Protein AF-A0A2V8IQJ4-F1 (afdb_monomer)

Secondary structure (DSSP, 8-state):
-HHHHHHHHHHHHHH-SB-TT-PBPTTTTT----EEEEESHHHHHHHHHHHTTTTB-TTS-BS-SEEEEES-TT----TTSTT--TT---BTTB-TTSS-S-S--SSS-EE-TTT--EE-SSHHHHHHT-PPEEEEEEEHHHHHHSS-GGGTB-TTSSSBPPPPTTEEEEEETT--SS---TT--TTSSSPPP----HHHHHHHHHHHHHPPP-----------

Foldseek 3Di:
DVLLVLLAVLCCLDDPQADPVRHGRPNHPVDPAAEDEDAALVVLQVLVSLQVQSLQHPVLEGRHQEYEYEAQAQWHQPPVDVPRDSPDFWFDVPDPVHRIRDPPREQDWAADPVVRDTGHSNRNCVVSVHAHAYEAEYEPRCVPTVCNVCHQAGPVNPDGDDDDPRYDYHYHYPADSAAFDQVDQPPHDHGHHRDHCVVVSVVVVVVSVPDDPDPDDDPPPDDD

Sequence (224 aa):
VGFAAVRDWNAWLRYETKDSAGTASPLAGDITRIYTECSSQPCRFLNDFRYLGFNEAENGKPVFDGILQWIGAGDGISMNYRWSDPGRTERNRQDHLYLEGRFPFANVMTKDPITGRSDSRYARCEKTHTCPYAMEIFSANEYWVKAGSLMTTDPAGEKDLPDSPFTRIYFMSSMQHGTGNPASKGNCQLFQNPLDQQGVQRALFVALGCRRPASLRSFRRERS

Solvent-accessible surface area (backbone atoms only — not comparable to full-atom values): 12606 Å² total; per-residue (Å²): 110,70,60,59,51,57,26,51,51,50,31,41,54,41,71,33,57,46,54,98,87,63,52,68,39,96,42,49,79,68,49,87,73,40,74,48,77,35,61,35,66,58,19,7,41,48,46,41,32,38,38,75,33,43,28,44,27,98,87,61,42,55,37,43,55,28,37,39,30,33,50,21,56,18,17,34,37,45,75,90,42,90,89,52,57,65,89,64,69,51,39,91,96,34,53,79,86,52,76,31,80,50,86,48,39,18,60,44,81,42,58,39,85,85,82,67,49,71,44,24,32,39,62,46,18,62,78,58,74,16,64,43,38,32,43,40,33,28,24,41,42,30,40,76,50,25,46,28,52,33,47,47,22,39,79,83,67,82,45,76,52,77,84,42,96,47,49,48,81,45,77,42,76,89,30,53,90,55,67,30,52,64,90,37,37,82,98,52,97,53,61,32,56,58,62,74,60,65,68,57,51,53,55,50,53,53,53,58,67,68,54,67,85,75,72,89,67,80,79,76,79,80,80,130

Structure (mmCIF, N/CA/C/O backbone):
data_AF-A0A2V8IQJ4-F1
#
_entry.id   AF-A0A2V8IQJ4-F1
#
loop_
_atom_site.group_PDB
_atom_site.id
_atom_site.type_symbol
_atom_site.label_atom_id
_atom_site.label_alt_id
_atom_site.label_comp_id
_atom_site.label_asym_id
_atom_site.label_entity_id
_atom_site.label_seq_id
_atom_site.pdbx_PDB_ins_code
_atom_site.Cartn_x
_atom_site.Cartn_y
_atom_site.Cartn_z
_atom_site.occupancy
_atom_site.B_iso_or_equiv
_atom_site.auth_seq_id
_atom_site.auth_comp_id
_atom_site.auth_asym_id
_atom_site.auth_atom_id
_atom_site.pdbx_PDB_model_num
ATOM 1 N N . VAL A 1 1 ? 2.330 11.765 13.156 1.00 69.1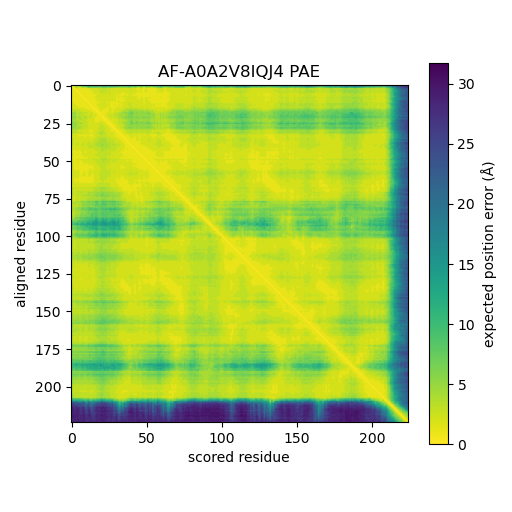9 1 VAL A N 1
ATOM 2 C CA . VAL A 1 1 ? 0.882 12.064 13.292 1.00 69.19 1 VAL A CA 1
ATOM 3 C C . VAL A 1 1 ? 0.053 11.430 12.172 1.00 69.19 1 VAL A C 1
ATOM 5 O O . VAL A 1 1 ? -0.935 10.796 12.497 1.00 69.19 1 VAL A O 1
ATOM 8 N N . GLY A 1 2 ? 0.468 11.492 10.895 1.00 89.94 2 GLY A N 1
ATOM 9 C CA . GLY A 1 2 ? -0.317 10.957 9.762 1.00 89.94 2 GLY A CA 1
ATOM 10 C C . GLY A 1 2 ? -0.781 9.492 9.879 1.00 89.94 2 GLY A C 1
ATOM 11 O O . GLY A 1 2 ? -1.979 9.239 9.835 1.00 89.94 2 GLY A O 1
ATOM 12 N N . PHE A 1 3 ? 0.132 8.529 10.073 1.00 96.06 3 PHE A N 1
ATOM 13 C CA . PHE A 1 3 ? -0.242 7.104 10.169 1.00 96.06 3 PHE A CA 1
ATOM 14 C C . PHE A 1 3 ? -1.184 6.799 11.342 1.00 96.06 3 PHE A C 1
ATOM 16 O O . PHE A 1 3 ? -2.189 6.119 11.156 1.00 96.06 3 PHE A O 1
ATOM 23 N N . ALA A 1 4 ? -0.883 7.341 12.528 1.00 96.69 4 ALA A N 1
ATOM 24 C CA . ALA A 1 4 ? -1.712 7.168 13.720 1.00 96.69 4 ALA A CA 1
ATOM 25 C C . ALA A 1 4 ? -3.122 7.732 13.508 1.00 96.69 4 ALA A C 1
ATOM 27 O O . ALA A 1 4 ? -4.092 7.043 13.782 1.00 96.69 4 ALA A O 1
ATOM 28 N N . ALA A 1 5 ? -3.246 8.923 12.911 1.00 96.25 5 ALA A N 1
ATOM 29 C CA . ALA A 1 5 ? -4.549 9.520 12.628 1.00 96.25 5 ALA A CA 1
ATOM 30 C C . ALA A 1 5 ? -5.413 8.633 11.713 1.00 96.25 5 ALA A C 1
ATOM 32 O O . ALA A 1 5 ? -6.594 8.440 11.985 1.00 96.25 5 ALA A O 1
ATOM 33 N N . VAL A 1 6 ? -4.827 8.044 10.660 1.00 97.19 6 VAL A N 1
ATOM 34 C CA . VAL A 1 6 ? -5.550 7.110 9.777 1.00 97.19 6 VAL A CA 1
ATOM 35 C C . VAL A 1 6 ? -5.941 5.830 10.519 1.00 97.19 6 VAL A C 1
ATOM 37 O O . VAL A 1 6 ? -7.072 5.372 10.362 1.00 97.19 6 VAL A O 1
ATOM 40 N N . ARG A 1 7 ? -5.046 5.267 11.342 1.00 98.12 7 ARG A N 1
ATOM 41 C CA . ARG A 1 7 ? -5.333 4.095 12.186 1.00 98.12 7 ARG A CA 1
ATOM 42 C C . ARG A 1 7 ? -6.503 4.377 13.128 1.00 98.12 7 ARG A C 1
ATOM 44 O O . ARG A 1 7 ? -7.486 3.643 13.103 1.00 98.12 7 ARG A O 1
ATOM 51 N N . ASP A 1 8 ? -6.401 5.440 13.919 1.00 97.50 8 ASP A N 1
ATOM 52 C CA . ASP A 1 8 ? -7.317 5.739 15.023 1.00 97.50 8 ASP A CA 1
ATOM 53 C C . ASP A 1 8 ? -8.699 6.130 14.514 1.00 97.50 8 ASP A C 1
ATOM 55 O O . ASP A 1 8 ? -9.700 5.673 15.053 1.00 97.50 8 ASP A O 1
ATOM 59 N N . TRP A 1 9 ? -8.767 6.891 13.419 1.00 96.25 9 TRP A N 1
ATOM 60 C CA . TRP A 1 9 ? -10.037 7.230 12.784 1.00 96.25 9 TRP A CA 1
ATOM 61 C C . TRP A 1 9 ? -10.787 5.988 12.290 1.00 96.25 9 TRP A C 1
ATOM 63 O O . TRP A 1 9 ? -11.954 5.788 12.620 1.00 96.25 9 TRP A O 1
ATOM 73 N N . ASN A 1 10 ? -10.115 5.121 11.526 1.00 97.38 10 ASN A N 1
ATOM 74 C CA . ASN A 1 10 ? -10.746 3.913 10.992 1.00 97.38 10 ASN A CA 1
ATOM 75 C C . ASN A 1 10 ? -11.085 2.909 12.106 1.00 97.38 10 ASN A C 1
ATOM 77 O O . ASN A 1 10 ? -12.129 2.260 12.053 1.00 97.38 10 ASN A O 1
ATOM 81 N N . ALA A 1 11 ? -10.237 2.803 13.133 1.00 97.00 11 ALA A N 1
ATOM 82 C CA . ALA A 1 11 ? -10.517 1.991 14.310 1.00 97.00 11 ALA A CA 1
ATOM 83 C C . ALA A 1 11 ? -11.730 2.519 15.090 1.00 97.00 11 ALA A C 1
ATOM 85 O O . ALA A 1 11 ? -12.587 1.721 15.461 1.00 97.00 11 ALA A O 1
ATOM 86 N N . TRP A 1 12 ? -11.840 3.839 15.283 1.00 96.56 12 TRP A N 1
ATOM 87 C CA . TRP A 1 12 ? -12.976 4.461 15.964 1.00 96.56 12 TRP A CA 1
ATOM 88 C C . TRP A 1 12 ? -14.287 4.169 15.236 1.00 96.56 12 TRP A C 1
ATOM 90 O O . TRP A 1 12 ? -15.218 3.648 15.844 1.00 96.56 12 TRP A O 1
ATOM 100 N N . LEU A 1 13 ? -14.323 4.398 13.916 1.00 95.81 13 LEU A N 1
ATOM 101 C CA . LEU A 1 13 ? -15.500 4.102 13.094 1.00 95.81 13 LEU A CA 1
ATOM 102 C C . LEU A 1 13 ? -15.939 2.637 13.229 1.00 95.81 13 LEU A C 1
ATOM 104 O O . LEU A 1 13 ? -17.133 2.354 13.268 1.00 95.81 13 LEU A O 1
ATOM 108 N N . ARG A 1 14 ? -14.979 1.707 13.299 1.00 96.75 14 ARG A N 1
ATOM 109 C CA . ARG A 1 14 ? -15.258 0.268 13.358 1.00 96.75 14 ARG A CA 1
ATOM 110 C C . ARG A 1 14 ? -15.659 -0.234 14.739 1.00 96.75 14 ARG A C 1
ATOM 112 O O . ARG A 1 14 ? -16.472 -1.151 14.832 1.00 96.75 14 ARG A O 1
ATOM 119 N N . TYR A 1 15 ? -15.032 0.279 15.792 1.00 96.81 15 TYR A N 1
ATOM 120 C CA . TYR A 1 15 ? -15.046 -0.370 17.103 1.00 96.81 15 TYR A CA 1
ATOM 121 C C . TYR A 1 15 ? -15.734 0.433 18.199 1.00 96.81 15 TYR A C 1
ATOM 123 O O . TYR A 1 15 ? -16.192 -0.175 19.167 1.00 96.81 15 TYR A O 1
ATOM 131 N N . GLU A 1 16 ? -15.825 1.754 18.072 1.00 96.00 16 GLU A N 1
ATOM 132 C CA . GLU A 1 16 ? -16.309 2.601 19.157 1.00 96.00 16 GLU A CA 1
ATOM 133 C C . GLU A 1 16 ? -17.812 2.848 19.058 1.00 96.00 16 GLU A C 1
ATOM 135 O O . GLU A 1 16 ? -18.373 3.114 17.993 1.00 96.00 16 GLU A O 1
ATOM 140 N N . THR A 1 17 ? -18.484 2.782 20.206 1.00 96.81 17 THR A N 1
ATOM 141 C CA . THR A 1 17 ? -19.931 3.020 20.294 1.00 96.81 17 THR A CA 1
ATOM 142 C C . THR A 1 17 ? -20.270 4.474 20.606 1.00 96.81 17 THR A C 1
ATOM 144 O O . THR A 1 17 ? -21.438 4.851 20.532 1.00 96.81 17 THR A O 1
ATOM 147 N N . LYS A 1 18 ? -19.284 5.288 21.002 1.00 96.50 18 LYS A N 1
ATOM 148 C CA . LYS A 1 18 ? -19.454 6.698 21.375 1.00 96.50 18 LYS A CA 1
ATOM 149 C C . LYS A 1 18 ? -18.159 7.500 21.229 1.00 96.50 18 LYS A C 1
ATOM 151 O O . LYS A 1 18 ? -17.070 6.929 21.237 1.00 96.50 18 LYS A O 1
ATOM 156 N N . ASP A 1 19 ? -18.281 8.818 21.105 1.00 93.62 19 ASP A N 1
ATOM 157 C CA . ASP A 1 19 ? -17.152 9.750 21.178 1.00 93.62 19 ASP A CA 1
ATOM 158 C C . ASP A 1 19 ? -16.743 10.062 22.636 1.00 93.62 19 ASP A C 1
ATOM 160 O O . ASP A 1 19 ? -17.317 9.543 23.601 1.00 93.62 19 ASP A O 1
ATOM 164 N N . SER A 1 20 ? -15.741 10.929 22.805 1.00 92.56 20 SER A N 1
ATOM 165 C CA . SER A 1 20 ? -15.244 11.355 24.120 1.00 92.56 20 SER A CA 1
ATOM 166 C C . SER A 1 20 ? -16.219 12.241 24.909 1.00 92.56 20 SER A C 1
ATOM 168 O O . SER A 1 20 ? -16.073 12.351 26.126 1.00 92.56 20 SER A O 1
ATOM 170 N N . ALA A 1 21 ? -17.217 12.843 24.254 1.00 96.44 21 ALA A N 1
ATOM 171 C CA . ALA A 1 21 ? -18.298 13.599 24.887 1.00 96.44 21 ALA A CA 1
ATOM 172 C C . ALA A 1 21 ? -19.511 12.713 25.245 1.00 96.44 21 ALA A C 1
ATOM 174 O O . ALA A 1 21 ? -20.447 13.177 25.894 1.00 96.44 21 ALA A O 1
ATOM 175 N N . GLY A 1 22 ? -19.492 11.432 24.859 1.00 95.81 22 GLY A N 1
ATOM 176 C CA . GLY A 1 22 ? -20.572 10.477 25.088 1.00 95.81 22 GLY A CA 1
ATOM 177 C C . GLY A 1 22 ? -21.632 10.440 23.984 1.00 95.81 22 GLY A C 1
ATOM 178 O O . GLY A 1 22 ? -22.619 9.719 24.138 1.00 95.81 22 GLY A O 1
ATOM 179 N N . THR A 1 23 ? -21.440 11.158 22.875 1.00 96.38 23 THR A N 1
ATOM 180 C CA . THR A 1 23 ? -22.325 11.092 21.705 1.00 96.38 23 THR A CA 1
ATOM 181 C C . THR A 1 23 ? -22.214 9.713 21.071 1.00 96.38 23 THR A C 1
ATOM 183 O O . THR A 1 23 ? -21.108 9.253 20.793 1.00 96.38 23 THR A O 1
ATOM 186 N N . ALA A 1 24 ? -23.340 9.042 20.831 1.00 96.44 24 ALA A N 1
ATOM 187 C CA . ALA A 1 24 ? -23.341 7.722 20.206 1.00 96.44 24 ALA A CA 1
ATOM 188 C C . ALA A 1 24 ? -22.737 7.764 18.790 1.00 96.44 24 ALA A C 1
ATOM 190 O O . ALA A 1 24 ? -23.015 8.679 18.013 1.00 96.44 24 ALA A O 1
ATOM 191 N N . SER A 1 25 ? -21.936 6.753 18.449 1.00 94.19 25 SER A N 1
ATOM 192 C CA . SER A 1 25 ? -21.411 6.584 17.094 1.00 94.19 25 SER A CA 1
ATOM 193 C C . SER A 1 25 ? -22.541 6.134 16.159 1.00 94.19 25 SER A C 1
ATOM 195 O O . SER A 1 25 ? -23.207 5.139 16.455 1.00 94.19 25 SER A O 1
ATOM 197 N N . PRO A 1 26 ? -22.754 6.810 15.017 1.00 92.44 26 PRO A N 1
ATOM 198 C CA . PRO A 1 26 ? -23.810 6.448 14.074 1.00 92.44 26 PRO A CA 1
ATOM 199 C C . PRO A 1 26 ? -23.547 5.128 13.336 1.00 92.44 26 PRO A C 1
ATOM 201 O O . PRO A 1 26 ? -24.433 4.657 12.637 1.00 92.44 26 PRO A O 1
ATOM 204 N N . LEU A 1 27 ? -22.342 4.557 13.457 1.00 94.69 27 LEU A N 1
ATOM 205 C CA . LEU A 1 27 ? -21.922 3.321 12.783 1.00 94.69 27 LEU A CA 1
ATOM 206 C C . LEU A 1 27 ? -21.624 2.186 13.776 1.00 94.69 27 LEU A C 1
ATOM 208 O O . LEU A 1 27 ? -21.029 1.172 13.403 1.00 94.69 27 LEU A O 1
ATOM 212 N N . ALA A 1 28 ? -21.985 2.370 15.050 1.00 94.94 28 ALA A N 1
ATOM 213 C CA . ALA A 1 28 ? -21.684 1.433 16.123 1.00 94.94 28 ALA A CA 1
ATOM 214 C C . ALA A 1 28 ? -22.228 0.028 15.809 1.00 94.94 28 ALA A C 1
ATOM 216 O O . ALA A 1 28 ? -23.430 -0.211 15.861 1.00 94.94 28 ALA A O 1
ATOM 217 N N . GLY A 1 29 ? -21.325 -0.914 15.521 1.00 93.19 29 GLY A N 1
ATOM 218 C CA . GLY A 1 29 ? -21.672 -2.303 15.201 1.00 93.19 29 GLY A CA 1
ATOM 219 C C . GLY A 1 29 ? -22.001 -2.581 13.728 1.00 93.19 29 GLY A C 1
ATOM 220 O O . GLY A 1 29 ? -22.126 -3.750 13.366 1.00 93.19 29 GLY A O 1
ATOM 221 N N . ASP A 1 30 ? -22.062 -1.558 12.870 1.00 96.12 30 ASP A N 1
ATOM 222 C CA . ASP A 1 30 ? -22.429 -1.714 11.455 1.00 96.12 30 ASP A CA 1
ATOM 223 C C . ASP A 1 30 ? -21.222 -2.016 10.552 1.00 96.12 30 ASP A C 1
ATOM 225 O O . ASP A 1 30 ? -21.337 -2.697 9.526 1.00 96.12 30 ASP A O 1
ATOM 229 N N . ILE A 1 31 ? -20.028 -1.545 10.926 1.00 96.06 31 ILE A N 1
ATOM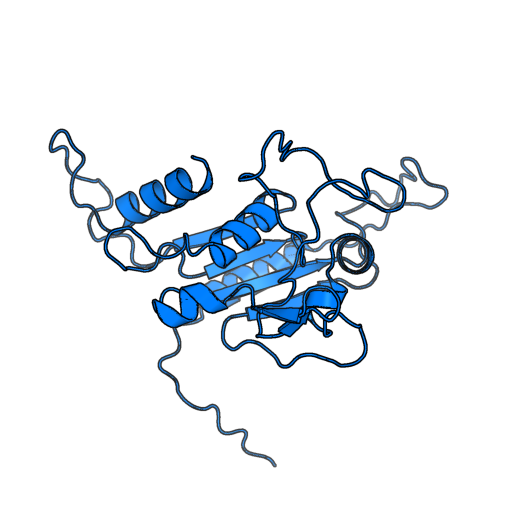 230 C CA . ILE A 1 31 ? -18.814 -1.751 10.128 1.00 96.06 31 ILE A CA 1
ATOM 231 C C . ILE A 1 31 ? -18.204 -3.118 10.440 1.00 96.06 31 ILE A C 1
ATOM 233 O O . ILE A 1 31 ? -17.488 -3.320 11.420 1.00 96.06 31 ILE A O 1
ATOM 237 N N . THR A 1 32 ? -18.422 -4.068 9.534 1.00 92.94 32 THR A N 1
ATOM 238 C CA . THR A 1 32 ? -17.823 -5.409 9.628 1.00 92.94 32 THR A CA 1
ATOM 239 C C . THR A 1 32 ? -16.490 -5.528 8.896 1.00 92.94 32 THR A C 1
ATOM 241 O O . THR A 1 32 ? -15.677 -6.381 9.265 1.00 92.94 32 THR A O 1
ATOM 244 N N . ARG A 1 33 ? -16.245 -4.685 7.881 1.00 94.38 33 ARG A N 1
ATOM 245 C CA . ARG A 1 33 ? -15.015 -4.663 7.078 1.00 94.38 33 ARG A CA 1
ATOM 246 C C . ARG A 1 33 ? -14.664 -3.254 6.613 1.00 94.38 33 ARG A C 1
ATOM 248 O O . ARG A 1 33 ? -15.560 -2.485 6.278 1.00 94.38 33 ARG A O 1
ATOM 255 N N . ILE A 1 34 ? -13.371 -2.967 6.508 1.00 97.00 34 ILE A N 1
ATOM 256 C CA . ILE A 1 34 ? -12.837 -1.743 5.908 1.00 97.00 34 ILE A CA 1
ATOM 257 C C . ILE A 1 34 ? -11.885 -2.122 4.775 1.00 97.00 34 ILE A C 1
ATOM 259 O O . ILE A 1 34 ? -10.883 -2.812 4.976 1.00 97.00 34 ILE A O 1
ATOM 263 N N . TYR A 1 35 ? -12.198 -1.631 3.581 1.00 96.69 35 TYR A N 1
ATOM 264 C CA . TYR A 1 35 ? -11.344 -1.720 2.405 1.00 96.69 35 TYR A CA 1
ATOM 265 C C . TYR A 1 35 ? -10.884 -0.324 2.014 1.00 96.69 35 TYR A C 1
ATOM 267 O O . TYR A 1 35 ? -11.647 0.632 2.134 1.00 96.69 35 TYR A O 1
ATOM 275 N N . THR A 1 36 ? -9.657 -0.217 1.521 1.00 96.44 36 THR A N 1
ATOM 276 C CA . THR A 1 36 ? -9.124 1.041 0.996 1.00 96.44 36 THR A CA 1
ATOM 277 C C . THR A 1 36 ? -8.578 0.849 -0.412 1.00 96.44 36 THR A C 1
ATOM 279 O O . THR A 1 36 ? -8.058 -0.218 -0.748 1.00 96.44 36 THR A O 1
ATOM 282 N N . GLU A 1 37 ? -8.725 1.881 -1.233 1.00 96.31 37 GLU A N 1
ATOM 283 C CA . GLU A 1 37 ? -8.098 2.009 -2.542 1.00 96.31 37 GLU A CA 1
ATOM 284 C C . GLU A 1 37 ? -7.166 3.216 -2.504 1.00 96.31 37 GLU A C 1
ATOM 286 O O . GLU A 1 37 ? -7.420 4.206 -1.814 1.00 96.31 37 GLU A O 1
ATOM 291 N N . CYS A 1 38 ? -6.037 3.098 -3.187 1.00 97.06 38 CYS A N 1
ATOM 292 C CA . CYS A 1 38 ? -5.074 4.172 -3.288 1.00 97.06 38 CYS A CA 1
ATOM 293 C C . CYS A 1 38 ? -4.464 4.205 -4.685 1.00 97.06 38 CYS A C 1
ATOM 295 O O . CYS A 1 38 ? -4.341 3.184 -5.364 1.00 97.06 38 CYS A O 1
ATOM 297 N N . SER A 1 39 ? -3.973 5.386 -5.049 1.00 96.25 39 SER A N 1
ATOM 298 C CA . SER A 1 39 ? -3.223 5.621 -6.275 1.00 96.25 39 SER A CA 1
ATOM 299 C C . SER A 1 39 ? -1.995 6.470 -5.964 1.00 96.25 39 SER A C 1
ATOM 301 O O . SER A 1 39 ? -2.121 7.528 -5.350 1.00 96.25 39 SER A O 1
ATOM 303 N N . SER A 1 40 ? -0.812 6.036 -6.402 1.00 94.56 40 SER A N 1
ATOM 304 C CA . SER A 1 40 ? 0.457 6.780 -6.307 1.00 94.56 40 SER A CA 1
ATOM 305 C C . SER A 1 40 ? 0.954 6.965 -4.859 1.00 94.56 40 SER A C 1
ATOM 307 O O . SER A 1 40 ? 1.006 5.995 -4.104 1.00 94.56 40 SER A O 1
ATOM 309 N N . GLN A 1 41 ? 1.370 8.166 -4.443 1.00 93.19 41 GLN A N 1
ATOM 310 C CA . GLN A 1 41 ? 1.914 8.442 -3.097 1.00 93.19 41 GLN A CA 1
ATOM 311 C C . GLN A 1 41 ? 1.079 7.881 -1.926 1.00 93.19 41 GLN A C 1
ATOM 313 O O . GLN A 1 41 ? 1.670 7.269 -1.033 1.00 93.19 41 GLN A O 1
ATOM 318 N N . PRO A 1 42 ? -0.262 8.005 -1.905 1.00 95.12 42 PRO A N 1
ATOM 319 C CA . PRO A 1 42 ? -1.109 7.328 -0.922 1.00 95.12 42 PRO A CA 1
ATOM 320 C C . PRO A 1 42 ? -0.866 5.815 -0.778 1.00 95.12 42 PRO A C 1
ATOM 322 O O . PRO A 1 42 ? -0.987 5.276 0.319 1.00 95.12 42 PRO A O 1
ATOM 325 N N . CYS A 1 43 ? -0.464 5.109 -1.836 1.00 96.38 43 CYS A N 1
ATOM 326 C CA . CYS A 1 43 ? -0.096 3.696 -1.718 1.00 96.38 43 CYS A CA 1
ATOM 327 C C . CYS A 1 43 ? 1.250 3.488 -1.037 1.00 96.38 43 CYS A C 1
ATOM 329 O O . CYS A 1 43 ? 1.393 2.582 -0.223 1.00 96.38 43 CYS A O 1
ATOM 331 N N . ARG A 1 44 ? 2.215 4.377 -1.279 1.00 94.69 44 ARG A N 1
ATOM 332 C CA . ARG A 1 44 ?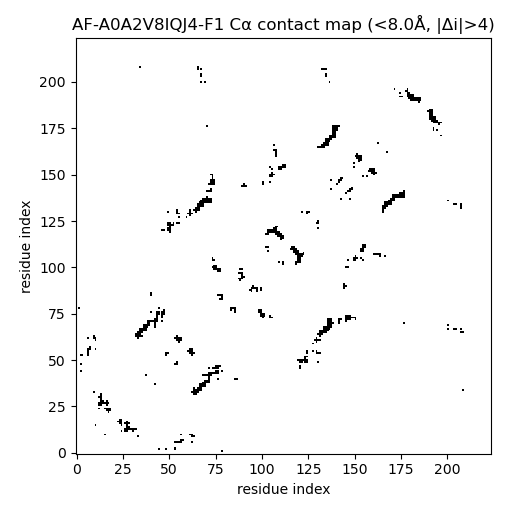 3.489 4.374 -0.548 1.00 94.69 44 ARG A CA 1
ATOM 333 C C . ARG A 1 44 ? 3.281 4.678 0.935 1.00 94.69 44 ARG A C 1
ATOM 335 O O . ARG A 1 44 ? 3.947 4.102 1.794 1.00 94.69 44 ARG A O 1
ATOM 342 N N . PHE A 1 45 ? 2.299 5.528 1.246 1.00 95.56 45 PHE A N 1
ATOM 343 C CA . PHE A 1 45 ? 1.815 5.698 2.611 1.00 95.56 45 PHE A CA 1
ATOM 344 C C . PHE A 1 45 ? 1.301 4.374 3.173 1.00 95.56 45 PHE A C 1
ATOM 346 O O . PHE A 1 45 ? 1.717 3.991 4.260 1.00 95.56 45 PHE A O 1
ATOM 353 N N . LEU A 1 46 ? 0.466 3.631 2.443 1.00 97.00 46 LEU A N 1
ATOM 354 C CA . LEU A 1 46 ? -0.036 2.339 2.920 1.00 97.00 46 LEU A CA 1
ATOM 355 C C . LEU A 1 46 ? 1.059 1.265 3.045 1.00 97.00 46 LEU A C 1
ATOM 357 O O . LEU A 1 46 ? 0.987 0.431 3.950 1.00 97.00 46 LEU A O 1
ATOM 361 N N . ASN A 1 47 ? 2.109 1.317 2.225 1.00 96.19 47 ASN A N 1
ATOM 362 C CA . ASN A 1 47 ? 3.287 0.461 2.371 1.00 96.19 47 ASN A CA 1
ATOM 363 C C . ASN A 1 47 ? 4.011 0.697 3.698 1.00 96.19 47 ASN A C 1
ATOM 365 O O . ASN A 1 47 ? 4.362 -0.264 4.390 1.00 96.19 47 ASN A O 1
ATOM 369 N N . ASP A 1 48 ? 4.227 1.959 4.071 1.00 95.94 48 ASP A N 1
ATOM 370 C CA . ASP A 1 48 ? 4.850 2.311 5.349 1.00 95.94 48 ASP A CA 1
ATOM 371 C C . ASP A 1 48 ? 3.892 2.106 6.526 1.00 95.94 48 ASP A C 1
ATOM 373 O O . ASP A 1 48 ? 4.311 1.603 7.564 1.00 95.94 48 ASP A O 1
ATOM 377 N N . PHE A 1 49 ? 2.601 2.405 6.362 1.00 97.06 49 PHE A N 1
ATOM 378 C CA . PHE A 1 49 ? 1.553 2.134 7.348 1.00 97.06 49 PHE A CA 1
ATOM 379 C C . PHE A 1 49 ? 1.549 0.651 7.739 1.00 97.06 49 PHE A C 1
ATOM 381 O O . PHE A 1 49 ? 1.627 0.316 8.923 1.00 97.06 49 PHE A O 1
ATOM 388 N N . ARG A 1 50 ? 1.536 -0.245 6.742 1.00 95.31 50 ARG A N 1
ATOM 389 C CA . ARG A 1 50 ? 1.601 -1.699 6.939 1.00 95.31 50 ARG A CA 1
ATOM 390 C C . ARG A 1 50 ? 2.938 -2.119 7.552 1.00 95.31 50 ARG A C 1
ATOM 392 O O . ARG A 1 50 ? 2.942 -2.813 8.566 1.00 95.31 50 ARG A O 1
ATOM 399 N N . TYR A 1 51 ? 4.056 -1.649 6.994 1.00 96.62 51 TYR A N 1
ATOM 400 C CA . TYR A 1 51 ? 5.400 -2.000 7.464 1.00 96.62 51 TYR A CA 1
ATOM 401 C C . TYR A 1 51 ? 5.645 -1.617 8.928 1.00 96.62 51 TYR A C 1
ATOM 403 O O . TYR A 1 51 ? 6.238 -2.378 9.69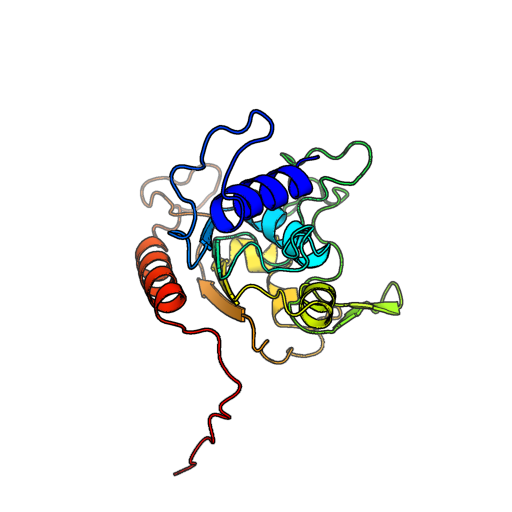3 1.00 96.62 51 TYR A O 1
ATOM 411 N N . LEU A 1 52 ? 5.183 -0.435 9.327 1.00 96.44 52 LEU A N 1
ATOM 412 C CA . LEU A 1 52 ? 5.361 0.097 10.673 1.00 96.44 52 LEU A CA 1
ATOM 413 C C . LEU A 1 52 ? 4.354 -0.478 11.680 1.00 96.44 52 LEU A C 1
ATOM 415 O O . LEU A 1 52 ? 4.501 -0.227 12.873 1.00 96.44 52 LEU A O 1
ATOM 419 N N . GLY A 1 53 ? 3.395 -1.294 11.230 1.00 97.06 53 GLY A N 1
ATOM 420 C CA . GLY A 1 53 ? 2.438 -1.987 12.093 1.00 97.06 53 GLY A CA 1
ATOM 421 C C . GLY A 1 53 ? 1.188 -1.175 12.432 1.00 97.06 53 GLY A C 1
ATOM 422 O O . GLY A 1 53 ? 0.445 -1.564 13.322 1.00 97.06 53 GLY A O 1
ATOM 423 N N . PHE A 1 54 ? 0.902 -0.085 11.715 1.00 98.00 54 PHE A N 1
ATOM 424 C CA . PHE A 1 54 ? -0.282 0.739 11.986 1.00 98.00 54 PHE A CA 1
ATOM 425 C C . PHE A 1 54 ? -1.609 0.064 11.612 1.00 98.00 54 PHE A C 1
ATOM 427 O O . PHE A 1 54 ? -2.662 0.623 11.904 1.00 98.00 54 PHE A O 1
ATOM 434 N N . ASN A 1 55 ? -1.593 -1.136 11.014 1.00 98.44 55 ASN A N 1
ATOM 435 C CA . ASN A 1 55 ? -2.825 -1.904 10.824 1.00 98.44 55 ASN A CA 1
ATOM 436 C C . ASN A 1 55 ? -3.325 -2.592 12.104 1.00 98.44 55 ASN A C 1
ATOM 438 O O . ASN A 1 55 ? -4.403 -3.175 12.076 1.00 98.44 55 ASN A O 1
ATOM 442 N N . GLU A 1 56 ? -2.581 -2.510 13.207 1.00 98.44 56 GLU A N 1
ATOM 443 C CA . GLU A 1 56 ? -3.050 -2.863 14.544 1.00 98.44 56 GLU A CA 1
ATOM 444 C C . GLU A 1 56 ? -3.552 -1.604 15.263 1.00 98.44 56 GLU A C 1
ATOM 446 O O . GLU A 1 56 ? -2.794 -0.659 15.494 1.00 98.44 56 GLU A O 1
ATOM 451 N N . ALA A 1 57 ? -4.842 -1.581 15.598 1.00 97.94 57 ALA A N 1
ATOM 452 C CA . ALA A 1 57 ? -5.447 -0.544 16.425 1.00 97.94 57 ALA A CA 1
ATOM 453 C C . ALA A 1 57 ? -4.980 -0.653 17.887 1.00 97.94 57 ALA A C 1
ATOM 455 O O . ALA A 1 57 ? -4.485 -1.689 18.318 1.00 97.94 57 ALA A O 1
ATOM 456 N N . GLU A 1 58 ? -5.196 0.389 18.694 1.00 96.88 58 GLU A N 1
ATOM 457 C CA . GLU A 1 58 ? -4.774 0.392 20.111 1.00 96.88 58 GLU A CA 1
ATOM 458 C C . GLU A 1 58 ? -5.463 -0.685 20.964 1.00 96.88 58 GLU A C 1
ATOM 460 O O . GLU A 1 58 ? -4.951 -1.084 22.005 1.00 96.88 58 GLU A O 1
ATOM 465 N N . ASN A 1 59 ? -6.595 -1.209 20.491 1.00 96.25 59 ASN A N 1
ATOM 466 C CA . ASN A 1 59 ? -7.295 -2.345 21.086 1.00 96.25 59 ASN A CA 1
ATOM 467 C C . ASN A 1 59 ? -6.810 -3.720 20.563 1.00 96.25 59 ASN A C 1
ATOM 469 O O . ASN A 1 59 ? -7.464 -4.731 20.825 1.00 96.25 59 ASN A O 1
ATOM 473 N N . GLY A 1 60 ? -5.713 -3.764 19.797 1.00 97.69 60 GLY A N 1
ATOM 474 C CA . GLY A 1 60 ? -5.103 -4.978 19.238 1.00 97.69 60 GLY A CA 1
ATOM 475 C C . GLY A 1 60 ? -5.818 -5.570 18.018 1.00 97.69 60 GLY A C 1
ATOM 476 O O . GLY A 1 60 ? -5.477 -6.664 17.575 1.00 97.69 60 GLY A O 1
ATOM 477 N N . LYS A 1 61 ? -6.842 -4.899 17.472 1.00 97.75 61 LYS A N 1
ATOM 478 C CA . LYS A 1 61 ? -7.641 -5.411 16.343 1.00 97.75 61 LYS A CA 1
ATOM 479 C C . LYS A 1 61 ? -7.175 -4.845 14.995 1.00 97.75 61 LYS A C 1
ATOM 481 O O . LYS A 1 61 ? -6.599 -3.757 14.956 1.00 97.75 61 LYS A O 1
ATOM 486 N N . PRO A 1 62 ? -7.449 -5.536 13.870 1.00 97.62 62 PRO A N 1
ATOM 487 C CA . PRO A 1 62 ? -7.108 -5.026 12.545 1.00 97.62 62 PRO A CA 1
ATOM 488 C C . PRO A 1 62 ? -7.872 -3.742 12.197 1.00 97.62 62 PRO A C 1
ATOM 490 O O . PRO A 1 62 ? -9.063 -3.618 12.488 1.00 97.62 62 PRO A O 1
ATOM 493 N N . VAL A 1 63 ? -7.205 -2.808 11.520 1.00 98.19 63 VAL A N 1
ATOM 494 C CA . VAL A 1 63 ? -7.831 -1.594 10.975 1.00 98.19 63 VAL A CA 1
ATOM 495 C C . VAL A 1 63 ? -8.446 -1.882 9.606 1.00 98.19 63 VAL A C 1
ATOM 497 O O . VAL A 1 63 ? -9.669 -1.941 9.484 1.00 98.19 63 VAL A O 1
ATOM 500 N N . PHE A 1 64 ? -7.608 -2.118 8.592 1.00 98.12 64 PHE A N 1
ATOM 501 C CA . PHE A 1 64 ? -8.031 -2.485 7.242 1.00 98.12 64 PHE A CA 1
ATOM 502 C C . PHE A 1 64 ? -8.067 -4.005 7.072 1.00 98.12 64 PHE A C 1
ATOM 504 O O . PHE A 1 64 ? -7.134 -4.707 7.469 1.00 98.12 64 PHE A O 1
ATOM 511 N N . ASP A 1 65 ? -9.115 -4.507 6.420 1.00 97.94 65 ASP A N 1
ATOM 512 C CA . ASP A 1 65 ? -9.227 -5.907 5.994 1.00 97.94 65 ASP A CA 1
ATOM 513 C C . ASP A 1 65 ? -8.595 -6.117 4.614 1.00 97.94 65 ASP A C 1
ATOM 515 O O . ASP A 1 65 ? -8.065 -7.193 4.322 1.00 97.94 65 ASP A O 1
ATOM 519 N N . GLY A 1 66 ? -8.615 -5.088 3.762 1.00 97.50 66 GLY A N 1
ATOM 520 C CA . GLY A 1 66 ? -7.986 -5.167 2.455 1.00 97.50 66 GLY A CA 1
ATOM 521 C C . GLY A 1 66 ? -7.575 -3.834 1.848 1.00 97.50 66 GLY A C 1
ATOM 522 O O . GLY A 1 66 ? -8.119 -2.779 2.169 1.00 97.50 66 GLY A O 1
ATOM 523 N N . ILE A 1 67 ? -6.591 -3.914 0.957 1.00 97.88 67 ILE A N 1
ATOM 524 C CA . ILE A 1 67 ? -5.974 -2.772 0.287 1.00 97.88 67 ILE A CA 1
ATOM 525 C C . ILE A 1 67 ? -5.915 -3.065 -1.214 1.00 97.88 67 ILE A C 1
ATOM 527 O O . ILE A 1 67 ? -5.335 -4.069 -1.624 1.00 97.88 67 ILE A O 1
ATOM 531 N N . LEU A 1 68 ? -6.470 -2.189 -2.045 1.00 98.06 68 LEU A N 1
ATOM 532 C CA . LEU A 1 68 ? -6.187 -2.169 -3.478 1.00 98.06 68 LEU A CA 1
ATOM 533 C C . LEU A 1 68 ? -5.199 -1.040 -3.760 1.00 98.06 68 LEU A C 1
ATOM 535 O O . LEU A 1 68 ? -5.519 0.128 -3.562 1.00 98.06 68 LEU A O 1
ATOM 539 N N . GLN A 1 69 ? -3.993 -1.395 -4.192 1.00 97.62 69 GLN A N 1
ATOM 540 C CA . GLN A 1 69 ? -2.958 -0.423 -4.508 1.00 97.62 69 GLN A CA 1
ATOM 541 C C . GLN A 1 69 ? -2.775 -0.290 -6.008 1.00 97.62 69 GLN A C 1
ATOM 543 O O . GLN A 1 69 ? -2.468 -1.270 -6.686 1.00 97.62 69 GLN A O 1
ATOM 548 N N . TRP A 1 70 ? -2.874 0.937 -6.503 1.00 97.75 70 TRP A N 1
ATOM 549 C CA . TRP A 1 70 ? -2.419 1.308 -7.829 1.00 97.75 70 TRP A CA 1
ATOM 550 C C . TRP A 1 70 ? -1.126 2.121 -7.727 1.00 97.75 70 TRP A C 1
ATOM 552 O O . TRP A 1 70 ? -1.060 3.135 -7.033 1.00 97.75 70 TRP A O 1
ATOM 562 N N . ILE A 1 71 ? -0.086 1.685 -8.440 1.00 96.44 71 ILE A N 1
ATOM 563 C CA . ILE A 1 71 ? 1.176 2.414 -8.680 1.00 96.44 71 ILE A CA 1
ATOM 564 C C . ILE A 1 71 ? 1.942 2.895 -7.429 1.00 96.44 71 ILE A C 1
ATOM 566 O O . ILE A 1 71 ? 2.696 3.867 -7.492 1.00 96.44 71 ILE A O 1
ATOM 570 N N . GLY A 1 72 ? 1.788 2.200 -6.297 1.00 94.38 72 GLY A N 1
ATOM 571 C CA . GLY A 1 72 ? 2.644 2.364 -5.111 1.00 94.38 72 GLY A CA 1
ATOM 572 C C . GLY A 1 72 ? 3.959 1.584 -5.186 1.00 94.38 72 GLY A C 1
ATOM 573 O O . GLY A 1 72 ? 4.994 2.093 -4.763 1.00 94.38 72 GLY A O 1
ATOM 574 N N . ALA A 1 73 ? 3.901 0.377 -5.763 1.00 95.94 73 ALA A N 1
ATOM 575 C CA . ALA A 1 73 ? 5.002 -0.586 -5.879 1.00 95.94 73 ALA A CA 1
ATOM 576 C C . ALA A 1 73 ? 5.791 -0.785 -4.565 1.00 95.94 73 ALA A C 1
ATOM 578 O O . ALA A 1 73 ? 5.170 -0.835 -3.505 1.00 95.94 73 ALA A O 1
ATOM 579 N N . GLY A 1 74 ? 7.114 -0.981 -4.608 1.00 94.75 74 GLY A N 1
ATOM 580 C CA . GLY A 1 74 ? 7.920 -1.357 -3.433 1.00 94.75 74 GLY A CA 1
ATOM 581 C C . GLY A 1 74 ? 8.285 -0.185 -2.513 1.00 94.75 74 GLY A C 1
ATOM 582 O O . GLY A 1 74 ? 8.803 -0.384 -1.406 1.00 94.75 74 GLY A O 1
ATOM 583 N N . ASP A 1 75 ? 8.008 1.035 -2.963 1.00 94.31 75 ASP A N 1
ATOM 584 C CA . ASP A 1 75 ? 8.477 2.270 -2.351 1.00 94.31 75 ASP A CA 1
ATOM 585 C C . ASP A 1 75 ? 7.635 2.706 -1.140 1.00 94.31 75 ASP A C 1
ATOM 587 O O . ASP A 1 75 ? 6.434 2.434 -1.029 1.00 94.31 75 ASP A O 1
ATOM 591 N N . GLY A 1 76 ? 8.299 3.375 -0.194 1.00 93.81 76 GLY A N 1
ATOM 592 C CA . GLY A 1 76 ? 7.686 4.004 0.977 1.00 93.81 76 GLY A CA 1
ATOM 593 C C . GLY A 1 76 ? 7.451 5.503 0.778 1.00 93.81 76 GLY A C 1
ATOM 594 O O . GLY A 1 76 ? 7.831 6.087 -0.234 1.00 93.81 76 GLY A O 1
ATOM 595 N N . ILE A 1 77 ? 6.802 6.138 1.752 1.00 92.75 77 ILE A N 1
ATOM 596 C CA . ILE A 1 77 ? 6.541 7.587 1.757 1.00 92.75 77 ILE A CA 1
ATOM 597 C C . ILE A 1 77 ? 7.525 8.341 2.667 1.00 92.75 77 ILE A C 1
ATOM 599 O O . ILE A 1 77 ? 7.667 9.557 2.570 1.00 92.75 77 ILE A O 1
ATOM 603 N N . SER A 1 78 ? 8.198 7.633 3.586 1.00 87.31 78 SER A N 1
ATOM 604 C CA . SER A 1 78 ? 9.198 8.176 4.518 1.00 87.31 78 SER A CA 1
ATOM 605 C C . SER A 1 78 ? 8.726 9.376 5.345 1.00 87.31 78 SER A C 1
ATOM 607 O O . SER A 1 78 ? 9.520 10.238 5.719 1.00 87.31 78 SER A O 1
ATOM 609 N N . MET A 1 79 ? 7.447 9.414 5.722 1.00 88.94 79 MET A N 1
ATOM 610 C CA . MET A 1 79 ? 6.862 10.506 6.518 1.00 88.94 79 MET A CA 1
ATOM 611 C C . MET A 1 79 ? 7.461 10.666 7.925 1.00 88.94 79 MET A C 1
ATOM 613 O O . MET A 1 79 ? 7.332 11.725 8.529 1.00 88.94 79 MET A O 1
ATOM 617 N N . ASN A 1 80 ? 8.111 9.631 8.463 1.00 87.81 80 ASN A N 1
ATOM 618 C CA . ASN A 1 80 ? 8.678 9.647 9.818 1.00 87.81 80 ASN A CA 1
ATOM 619 C C . ASN A 1 80 ? 10.149 10.099 9.867 1.00 87.81 80 ASN A C 1
ATOM 621 O O . ASN A 1 80 ? 10.815 9.914 10.885 1.00 87.81 80 ASN A O 1
ATOM 625 N N . TYR A 1 81 ? 10.676 10.666 8.779 1.00 87.38 81 TYR A N 1
ATOM 626 C CA . TYR A 1 81 ? 12.065 11.114 8.698 1.00 87.38 81 TYR A CA 1
ATOM 627 C C . TYR A 1 81 ? 12.164 12.626 8.856 1.00 87.38 81 TYR A C 1
ATOM 629 O O . TYR A 1 81 ? 11.300 13.382 8.411 1.00 87.38 81 TYR A O 1
ATOM 637 N N . ARG A 1 82 ? 13.235 13.076 9.516 1.00 88.31 82 ARG A N 1
ATOM 638 C CA . ARG A 1 82 ? 13.492 14.504 9.698 1.00 88.31 82 ARG A CA 1
ATOM 639 C C . ARG A 1 82 ? 13.654 15.164 8.325 1.00 88.31 82 ARG A C 1
ATOM 641 O O . ARG A 1 82 ? 14.397 14.647 7.497 1.00 88.31 82 ARG A O 1
ATOM 648 N N . TRP A 1 83 ? 12.961 16.286 8.119 1.00 86.94 83 TRP A N 1
ATOM 649 C CA . TRP A 1 83 ? 12.903 17.015 6.842 1.00 86.94 83 TRP A CA 1
ATOM 650 C C . TRP A 1 83 ? 12.323 16.210 5.670 1.00 86.94 83 TRP A C 1
ATOM 652 O O . TRP A 1 83 ? 12.618 16.505 4.515 1.00 86.94 83 TRP A O 1
ATOM 662 N N . SER A 1 84 ? 11.507 15.192 5.964 1.00 88.50 84 SER A N 1
ATOM 663 C CA . SER A 1 84 ? 10.725 14.503 4.941 1.00 88.50 84 SER A CA 1
ATOM 664 C C . SER A 1 84 ? 9.830 15.492 4.193 1.00 88.50 84 SER A C 1
ATOM 666 O O . SER A 1 84 ? 9.201 16.355 4.809 1.00 88.50 84 SER A O 1
ATOM 668 N N . ASP A 1 85 ? 9.769 15.330 2.875 1.00 89.06 85 ASP A N 1
ATOM 669 C CA . ASP A 1 85 ? 8.840 16.011 1.982 1.00 89.06 85 ASP A CA 1
ATOM 670 C C . ASP A 1 85 ? 8.034 14.933 1.247 1.00 89.06 85 ASP A C 1
ATOM 672 O O . ASP A 1 85 ? 8.429 14.485 0.168 1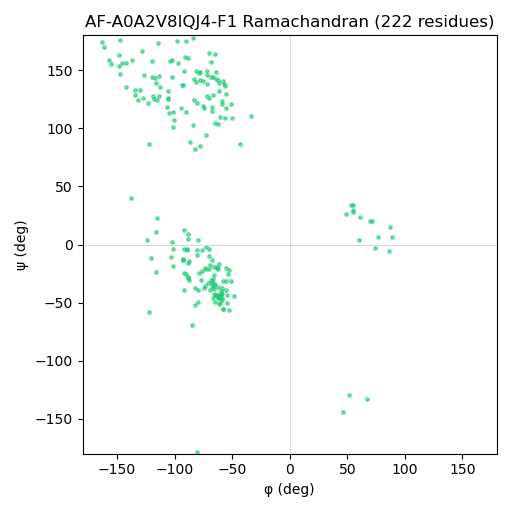.00 89.06 85 ASP A O 1
ATOM 676 N N . PRO A 1 86 ? 6.926 14.450 1.835 1.00 86.50 86 PRO A N 1
ATOM 677 C CA . PRO A 1 86 ? 6.143 13.353 1.271 1.00 86.50 86 PRO A CA 1
ATOM 678 C C . PRO A 1 86 ? 5.674 13.600 -0.170 1.00 86.50 86 PRO A C 1
ATOM 680 O O . PRO A 1 86 ? 5.385 12.635 -0.868 1.00 86.50 86 PRO A O 1
ATOM 683 N N . GLY A 1 87 ? 5.636 14.865 -0.617 1.00 85.81 87 GLY A N 1
ATOM 684 C CA . GLY A 1 87 ? 5.312 15.254 -1.987 1.00 85.81 87 GLY A CA 1
ATOM 685 C C . GLY A 1 87 ? 6.425 14.970 -3.003 1.00 85.81 87 GLY A C 1
ATOM 686 O O . GLY A 1 87 ? 6.142 14.867 -4.200 1.00 85.81 87 GLY A O 1
ATOM 687 N N . ARG A 1 88 ? 7.672 14.808 -2.551 1.00 88.31 88 ARG A N 1
ATOM 688 C CA . ARG A 1 88 ? 8.836 14.512 -3.390 1.00 88.31 88 ARG A CA 1
ATOM 689 C C . ARG A 1 88 ? 8.888 13.038 -3.777 1.00 88.31 88 ARG A C 1
ATOM 691 O O . ARG A 1 88 ? 8.488 12.155 -3.022 1.00 88.31 88 ARG A O 1
ATOM 698 N N . THR A 1 89 ? 9.405 12.762 -4.971 1.00 87.94 89 THR A N 1
ATOM 699 C CA . THR A 1 89 ? 9.592 11.394 -5.452 1.00 87.94 89 THR A CA 1
ATOM 700 C C . THR A 1 89 ? 10.885 11.272 -6.238 1.00 87.94 89 THR A C 1
ATOM 702 O O . THR A 1 89 ? 11.193 12.118 -7.075 1.00 87.94 89 THR A O 1
ATOM 705 N N . GLU A 1 90 ? 11.624 10.203 -5.971 1.00 86.44 90 GLU A N 1
ATOM 706 C CA . GLU A 1 90 ? 12.726 9.763 -6.814 1.00 86.44 90 GLU A CA 1
ATOM 707 C C . GLU A 1 90 ? 12.165 9.304 -8.167 1.00 86.44 90 GLU A C 1
ATOM 709 O O . GLU A 1 90 ? 11.058 8.766 -8.249 1.00 86.44 90 GLU A O 1
ATOM 714 N N . ARG A 1 91 ? 12.899 9.555 -9.250 1.00 83.69 91 ARG A N 1
ATOM 715 C CA . ARG A 1 91 ? 12.660 8.944 -10.563 1.00 83.69 91 ARG A CA 1
ATOM 716 C C . ARG A 1 91 ? 13.995 8.774 -11.279 1.00 83.69 91 ARG A C 1
ATOM 718 O O . ARG A 1 91 ? 15.026 9.309 -10.876 1.00 83.69 91 ARG A O 1
ATOM 725 N N . ASN A 1 92 ? 13.952 8.155 -12.459 1.00 80.44 92 ASN A N 1
ATOM 726 C CA . ASN A 1 92 ? 15.085 8.134 -13.379 1.00 80.44 92 ASN A CA 1
ATOM 727 C C . ASN A 1 92 ? 15.644 9.559 -13.609 1.00 80.44 92 ASN A C 1
ATOM 729 O O . ASN A 1 92 ? 15.017 10.386 -14.267 1.00 80.44 92 ASN A O 1
ATOM 733 N N . ARG A 1 93 ? 16.839 9.809 -13.053 1.00 82.19 93 ARG A N 1
ATOM 734 C CA . ARG A 1 93 ? 17.595 11.087 -13.055 1.00 82.19 93 ARG A CA 1
ATOM 735 C C . ARG A 1 93 ? 17.002 12.229 -12.217 1.00 82.19 93 ARG A C 1
ATOM 737 O O . ARG A 1 93 ? 17.386 13.378 -12.413 1.00 82.19 93 ARG A O 1
ATOM 744 N N . GLN A 1 94 ? 16.143 11.931 -11.252 1.00 86.81 94 GLN A N 1
ATOM 745 C CA . GLN A 1 94 ? 15.566 12.919 -10.347 1.00 86.81 94 GLN A CA 1
ATOM 746 C C . GLN A 1 94 ? 15.615 12.400 -8.910 1.00 86.81 94 GLN A C 1
ATOM 748 O O . GLN A 1 94 ? 15.204 11.280 -8.644 1.00 86.81 94 GLN A O 1
ATOM 753 N N . ASP A 1 95 ? 16.065 13.242 -7.977 1.00 85.12 95 ASP A N 1
ATOM 754 C CA . ASP A 1 95 ? 15.872 13.035 -6.536 1.00 85.12 95 ASP A CA 1
ATOM 755 C C . ASP A 1 95 ? 16.361 11.679 -5.979 1.00 85.12 95 ASP A C 1
ATOM 757 O O . ASP A 1 95 ? 15.854 11.220 -4.966 1.00 85.12 95 ASP A O 1
ATOM 761 N N . HIS A 1 96 ? 17.395 11.071 -6.579 1.00 82.75 96 HIS A N 1
ATOM 762 C CA . HIS A 1 96 ? 17.963 9.758 -6.194 1.00 82.75 96 HIS A CA 1
ATOM 763 C C . HIS A 1 96 ? 18.372 9.613 -4.726 1.00 82.75 96 HIS A C 1
ATOM 765 O O . HIS A 1 96 ? 18.448 8.507 -4.202 1.00 82.75 96 HIS A O 1
ATOM 771 N N . LEU A 1 97 ? 18.678 10.727 -4.061 1.00 85.00 97 LEU A N 1
ATOM 772 C CA . LEU A 1 97 ? 19.051 10.742 -2.644 1.00 85.00 97 LEU A CA 1
ATOM 773 C C . LEU A 1 97 ? 17.840 10.883 -1.715 1.00 85.00 97 LEU A C 1
ATOM 775 O O . LEU A 1 97 ? 17.994 10.881 -0.493 1.00 85.00 97 LEU A O 1
ATOM 779 N N . TYR A 1 98 ? 16.642 11.051 -2.276 1.00 87.81 98 TYR A N 1
ATOM 780 C CA . TYR A 1 98 ? 15.424 11.119 -1.499 1.00 87.81 98 TYR A CA 1
ATOM 781 C C . TYR A 1 98 ? 15.073 9.740 -0.940 1.00 87.81 98 TYR A C 1
ATOM 783 O O . TYR A 1 98 ? 15.195 8.711 -1.601 1.00 87.81 98 TYR A O 1
ATOM 791 N N . LEU A 1 99 ? 14.651 9.721 0.321 1.00 85.88 99 LEU A N 1
ATOM 792 C CA . LEU A 1 99 ? 14.389 8.488 1.049 1.00 85.88 99 LEU A CA 1
ATOM 793 C C . LEU A 1 99 ? 13.033 7.922 0.616 1.00 85.88 99 LEU A C 1
ATOM 795 O O . LEU A 1 99 ? 12.033 8.170 1.273 1.00 85.88 99 LEU A O 1
ATOM 799 N N . GLU A 1 100 ? 12.986 7.156 -0.467 1.00 87.69 100 GLU A N 1
ATOM 800 C CA . GLU A 1 100 ? 11.743 6.548 -0.970 1.00 87.69 100 GLU A CA 1
ATOM 801 C C . GLU A 1 100 ? 11.853 5.016 -1.047 1.00 87.69 100 GLU A C 1
ATOM 803 O O . GLU A 1 100 ? 11.118 4.297 -0.361 1.00 87.69 100 GLU A O 1
ATOM 808 N N . GLY A 1 101 ? 12.839 4.517 -1.798 1.00 88.06 101 GLY A N 1
ATOM 809 C CA . GLY A 1 101 ? 13.121 3.092 -1.959 1.00 88.06 101 GLY A CA 1
ATOM 810 C C . GLY A 1 101 ? 13.947 2.533 -0.809 1.00 88.06 101 GLY A C 1
ATOM 811 O O . GLY A 1 101 ? 15.166 2.392 -0.910 1.00 88.06 101 GLY A O 1
ATOM 812 N N . ARG A 1 102 ? 13.291 2.194 0.305 1.00 89.50 102 ARG A N 1
ATOM 813 C CA . ARG A 1 102 ? 13.955 1.569 1.453 1.00 89.50 102 ARG A CA 1
ATOM 814 C C . ARG A 1 102 ? 13.463 0.171 1.753 1.00 89.50 102 ARG A C 1
ATOM 816 O O . ARG A 1 102 ? 12.267 -0.090 1.804 1.00 89.50 102 ARG A O 1
ATOM 823 N N . PHE A 1 103 ? 14.431 -0.679 2.074 1.00 94.62 103 PHE A N 1
ATOM 824 C CA . PHE A 1 103 ? 14.192 -2.016 2.579 1.00 94.62 103 PHE A CA 1
ATOM 825 C C . PHE A 1 103 ? 13.318 -1.990 3.854 1.00 94.62 103 PHE A C 1
ATOM 827 O O . PHE A 1 103 ? 13.597 -1.189 4.758 1.00 94.62 103 PHE A O 1
ATOM 834 N N . PRO A 1 104 ? 12.317 -2.885 3.975 1.00 96.31 104 PRO A N 1
ATOM 835 C CA . PRO A 1 104 ? 11.985 -3.975 3.047 1.00 96.31 104 PRO A CA 1
ATOM 836 C C . PRO A 1 104 ? 11.127 -3.549 1.845 1.00 96.31 104 PRO A C 1
ATOM 838 O O . PRO A 1 104 ? 10.182 -2.782 1.986 1.00 96.31 104 PRO A O 1
ATOM 841 N N . PHE A 1 105 ? 11.405 -4.126 0.672 1.00 95.50 105 PHE A N 1
ATOM 842 C CA . PHE A 1 105 ? 10.634 -3.887 -0.561 1.00 95.50 105 PHE A CA 1
ATOM 843 C C . PHE A 1 105 ? 9.492 -4.892 -0.749 1.00 95.50 105 PHE A C 1
ATOM 845 O O . PHE A 1 105 ? 8.396 -4.528 -1.166 1.00 95.50 105 PHE A O 1
ATOM 852 N N . ALA A 1 106 ? 9.743 -6.156 -0.403 1.00 97.06 106 ALA A N 1
ATOM 853 C CA . ALA A 1 106 ? 8.826 -7.257 -0.652 1.00 97.06 106 ALA A CA 1
ATOM 854 C C . ALA A 1 106 ? 7.845 -7.516 0.499 1.00 97.06 106 ALA A C 1
ATOM 856 O O . ALA A 1 106 ? 8.066 -7.168 1.665 1.00 97.06 106 ALA A O 1
ATOM 857 N N . ASN A 1 107 ? 6.766 -8.222 0.160 1.00 97.25 107 ASN A N 1
ATOM 858 C CA . ASN A 1 107 ? 5.760 -8.677 1.118 1.00 97.25 107 ASN A CA 1
ATOM 859 C C . ASN A 1 107 ? 6.213 -9.880 1.950 1.00 97.25 107 ASN A C 1
ATOM 861 O O . ASN A 1 107 ? 5.697 -10.092 3.042 1.00 97.25 107 ASN A O 1
ATOM 865 N N . VAL A 1 108 ? 7.174 -10.655 1.448 1.00 97.44 108 VAL A N 1
ATOM 866 C CA . VAL A 1 108 ? 7.745 -11.827 2.122 1.00 97.44 108 VAL A CA 1
ATOM 867 C C . VAL A 1 108 ? 9.104 -11.498 2.731 1.00 97.44 108 VAL A C 1
ATOM 869 O O . VAL A 1 108 ? 9.749 -10.524 2.341 1.00 97.44 108 VAL A O 1
ATOM 872 N N . MET A 1 109 ? 9.531 -12.289 3.719 1.00 97.62 109 MET A N 1
ATOM 873 C CA . MET A 1 109 ? 10.828 -12.100 4.374 1.00 97.62 109 MET A CA 1
ATOM 874 C C . MET A 1 109 ? 11.964 -12.190 3.361 1.00 97.62 109 MET A C 1
ATOM 876 O O . MET A 1 109 ? 12.132 -13.194 2.672 1.00 97.62 109 MET A O 1
ATOM 880 N N . THR A 1 110 ? 12.763 -11.132 3.312 1.00 97.75 110 THR A N 1
ATOM 881 C CA . THR A 1 110 ? 13.969 -11.039 2.489 1.00 97.75 110 THR A CA 1
ATOM 882 C C . THR A 1 110 ? 15.140 -10.600 3.354 1.00 97.75 110 THR A C 1
ATOM 884 O O . THR A 1 110 ? 14.951 -10.185 4.499 1.00 97.75 110 THR A O 1
ATOM 887 N N . LYS A 1 111 ? 16.358 -10.724 2.826 1.00 97.75 111 LYS A N 1
ATOM 888 C CA . LYS A 1 111 ? 17.576 -10.245 3.474 1.00 97.75 111 LYS A CA 1
ATOM 889 C C . LYS A 1 111 ? 18.217 -9.189 2.590 1.00 97.75 111 LYS A C 1
ATOM 891 O O . LYS A 1 111 ? 18.479 -9.450 1.422 1.00 97.75 111 LYS A O 1
ATOM 896 N N . ASP A 1 112 ? 18.465 -8.022 3.160 1.00 96.81 112 ASP A N 1
ATOM 897 C CA . ASP A 1 112 ? 19.232 -6.966 2.519 1.00 96.81 112 ASP A CA 1
ATOM 898 C C . ASP A 1 112 ? 20.727 -7.337 2.542 1.00 96.81 112 ASP A C 1
ATOM 900 O O . ASP A 1 112 ? 21.293 -7.481 3.633 1.00 96.81 112 ASP A O 1
ATOM 904 N N . PRO A 1 113 ? 21.387 -7.510 1.383 1.00 96.06 113 PRO A N 1
ATOM 905 C CA . PRO A 1 113 ? 22.806 -7.845 1.326 1.00 96.06 113 PRO A CA 1
ATOM 906 C C . PRO A 1 113 ? 23.710 -6.687 1.772 1.00 96.06 113 PRO A C 1
ATOM 908 O O . PRO A 1 113 ? 24.846 -6.939 2.165 1.00 96.06 113 PRO A O 1
ATOM 911 N N . ILE A 1 114 ? 23.224 -5.440 1.750 1.00 95.00 114 ILE A N 1
ATOM 912 C CA . ILE A 1 114 ? 24.014 -4.257 2.109 1.00 95.00 114 ILE A CA 1
ATOM 913 C C . ILE A 1 114 ? 24.043 -4.083 3.628 1.00 95.00 114 ILE A C 1
ATOM 915 O O . ILE A 1 114 ? 25.112 -3.960 4.222 1.00 95.00 114 ILE A O 1
ATOM 919 N N . THR A 1 115 ? 22.875 -4.079 4.277 1.00 96.31 115 THR A N 1
ATOM 920 C CA . THR A 1 115 ? 22.793 -3.872 5.736 1.00 96.31 115 THR A CA 1
ATOM 921 C C . THR A 1 115 ? 22.803 -5.166 6.548 1.00 96.31 115 THR A C 1
ATOM 923 O O . THR A 1 115 ? 22.929 -5.124 7.771 1.00 96.31 115 THR A O 1
ATOM 926 N N . GLY A 1 116 ? 22.614 -6.322 5.905 1.00 97.12 116 GLY A N 1
ATOM 927 C CA . GLY A 1 116 ? 22.466 -7.624 6.558 1.00 97.12 116 GLY A CA 1
ATOM 928 C C . GLY A 1 116 ? 21.112 -7.843 7.246 1.00 97.12 116 GLY A C 1
ATOM 929 O O . GLY A 1 116 ? 20.869 -8.934 7.774 1.00 97.12 116 GLY A O 1
ATOM 930 N N . ARG A 1 117 ? 20.218 -6.843 7.248 1.00 97.69 117 ARG A N 1
ATOM 931 C CA . ARG A 1 117 ? 18.903 -6.912 7.900 1.00 97.69 117 ARG A CA 1
ATOM 932 C C . ARG A 1 117 ? 17.983 -7.895 7.181 1.00 97.69 117 ARG A C 1
ATOM 934 O O . ARG A 1 117 ? 17.997 -7.987 5.961 1.00 97.69 117 ARG A O 1
ATOM 941 N N . SER A 1 118 ? 17.156 -8.605 7.946 1.00 98.19 118 SER A N 1
ATOM 942 C CA . SER A 1 118 ? 16.084 -9.453 7.409 1.00 98.19 118 SER A CA 1
ATOM 943 C C . SER A 1 118 ? 14.730 -8.908 7.846 1.00 98.19 118 SER A C 1
ATOM 945 O O . SER A 1 118 ? 14.522 -8.705 9.041 1.00 98.19 118 SER A O 1
ATOM 947 N N . ASP A 1 119 ? 13.839 -8.630 6.898 1.00 98.12 119 ASP A N 1
ATOM 948 C CA . ASP A 1 119 ? 12.541 -7.992 7.158 1.00 98.12 119 ASP A CA 1
ATOM 949 C C . ASP A 1 119 ? 11.563 -8.212 5.983 1.00 98.12 119 ASP A C 1
ATOM 951 O O . ASP A 1 119 ? 11.955 -8.695 4.914 1.00 98.12 119 ASP A O 1
ATOM 955 N N . SER A 1 120 ? 10.291 -7.859 6.177 1.00 97.62 120 SER A N 1
ATOM 956 C CA . SER A 1 120 ? 9.266 -7.804 5.125 1.00 97.62 120 SER A CA 1
ATOM 957 C C . SER A 1 120 ? 8.233 -6.718 5.412 1.00 97.62 120 SER A C 1
ATOM 959 O O . SER A 1 120 ? 8.075 -6.269 6.549 1.00 97.62 120 SER A O 1
ATOM 961 N N . ARG A 1 121 ? 7.455 -6.327 4.396 1.00 96.62 121 ARG A N 1
ATOM 962 C CA . ARG A 1 121 ? 6.323 -5.406 4.594 1.00 96.62 121 ARG A CA 1
ATOM 963 C C . ARG A 1 121 ? 5.233 -5.977 5.515 1.00 96.62 121 ARG A C 1
ATOM 965 O O . ARG A 1 121 ? 4.479 -5.190 6.073 1.00 96.62 121 ARG A O 1
ATOM 972 N N . TYR A 1 122 ? 5.160 -7.299 5.696 1.00 97.75 122 TYR A N 1
ATOM 973 C CA . TYR A 1 122 ? 4.146 -7.986 6.512 1.00 97.75 122 TYR A CA 1
ATOM 974 C C . TYR A 1 122 ? 4.647 -8.455 7.891 1.00 97.75 122 T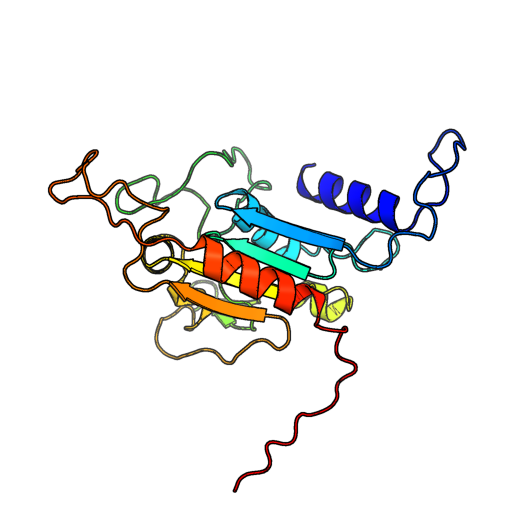YR A C 1
ATOM 976 O O . TYR A 1 122 ? 3.837 -8.797 8.751 1.00 97.75 122 TYR A O 1
ATOM 984 N N . ALA A 1 123 ? 5.956 -8.412 8.159 1.00 98.00 123 ALA A N 1
ATOM 985 C CA . ALA A 1 123 ? 6.569 -9.037 9.334 1.00 98.00 123 ALA A CA 1
ATOM 986 C C . ALA A 1 123 ? 5.971 -8.598 10.685 1.00 98.00 123 ALA A C 1
ATOM 988 O O . ALA A 1 123 ? 5.965 -9.372 11.644 1.00 98.00 123 ALA A O 1
ATOM 989 N N . ARG A 1 124 ? 5.480 -7.354 10.794 1.00 97.94 124 ARG A N 1
ATOM 990 C CA . ARG A 1 124 ? 4.838 -6.852 12.022 1.00 97.94 124 ARG A CA 1
ATOM 991 C C . ARG A 1 124 ? 3.399 -7.318 12.167 1.00 97.94 124 ARG A C 1
ATOM 993 O O . ARG A 1 124 ? 3.046 -7.834 13.221 1.00 97.94 124 ARG A O 1
ATOM 1000 N N . CYS A 1 125 ? 2.591 -7.162 11.121 1.00 97.69 125 CYS A N 1
ATOM 1001 C CA . CYS A 1 125 ? 1.179 -7.525 11.190 1.00 97.69 125 CYS A CA 1
ATOM 1002 C C . CYS A 1 125 ? 0.985 -9.037 11.364 1.00 97.69 125 CYS A C 1
ATOM 1004 O O . CYS A 1 125 ? -0.023 -9.458 11.925 1.00 97.69 125 CYS A O 1
ATOM 1006 N N . GLU A 1 126 ? 1.939 -9.863 10.910 1.00 97.81 126 GLU A N 1
ATOM 1007 C CA . GLU A 1 126 ? 1.869 -11.318 11.077 1.00 97.81 126 GLU A CA 1
ATOM 1008 C C . GLU A 1 126 ? 1.961 -11.705 12.553 1.00 97.81 126 GLU A C 1
ATOM 1010 O O . GLU A 1 126 ? 1.230 -12.584 13.004 1.00 97.81 126 GLU A O 1
ATOM 1015 N N . LYS A 1 127 ? 2.802 -10.998 13.318 1.00 97.56 127 LYS A N 1
ATOM 1016 C CA . LYS A 1 127 ? 2.966 -11.205 14.764 1.00 97.56 127 LYS A CA 1
ATOM 1017 C C . LYS A 1 127 ? 1.729 -10.801 15.559 1.00 97.56 127 LYS A C 1
ATOM 1019 O O . LYS A 1 127 ? 1.486 -11.370 16.615 1.00 97.56 127 LYS A O 1
ATOM 1024 N N . THR A 1 128 ? 0.979 -9.820 15.065 1.00 97.25 128 THR A N 1
ATOM 1025 C CA . THR A 1 128 ? -0.197 -9.265 15.752 1.00 97.25 128 THR A CA 1
ATOM 1026 C C . THR A 1 128 ? -1.509 -9.779 15.164 1.00 97.25 128 THR A C 1
ATOM 1028 O O . THR A 1 128 ? -2.583 -9.407 15.616 1.00 97.25 128 THR A O 1
ATOM 1031 N N . HIS A 1 129 ? -1.443 -10.665 14.164 1.00 97.19 129 HIS A N 1
ATOM 1032 C CA . HIS A 1 129 ? -2.601 -11.201 13.443 1.00 97.19 129 HIS A CA 1
ATOM 1033 C C . HIS A 1 129 ? -3.513 -10.116 12.847 1.00 97.19 129 HIS A C 1
ATOM 1035 O O . HIS A 1 129 ? -4.725 -10.293 12.727 1.00 97.19 129 HIS A O 1
ATOM 1041 N N . THR A 1 130 ? -2.917 -9.002 12.417 1.00 97.88 130 THR A N 1
ATOM 1042 C CA . THR A 1 130 ? -3.625 -7.841 11.860 1.00 97.88 130 THR A CA 1
ATOM 1043 C C . THR A 1 130 ? -3.291 -7.595 10.390 1.00 97.88 130 THR A C 1
ATOM 1045 O O . THR A 1 130 ? -3.411 -6.478 9.905 1.00 97.88 130 THR A O 1
ATOM 1048 N N . CYS A 1 131 ? -2.830 -8.595 9.639 1.00 97.88 131 CYS A N 1
ATOM 1049 C CA . CYS A 1 131 ? -2.432 -8.372 8.247 1.00 97.88 131 CYS A CA 1
ATOM 1050 C C . CYS A 1 131 ? -3.616 -8.094 7.308 1.00 97.88 131 CYS A C 1
ATOM 1052 O O . CYS A 1 131 ? -4.514 -8.934 7.218 1.00 97.88 131 CYS A O 1
ATOM 1054 N N . PRO A 1 132 ? -3.594 -6.984 6.540 1.00 97.31 132 PRO A N 1
ATOM 1055 C CA . PRO A 1 132 ? -4.587 -6.740 5.502 1.00 97.31 132 PRO A CA 1
ATOM 1056 C C . PRO A 1 132 ? -4.275 -7.572 4.255 1.00 97.31 132 PRO A C 1
ATOM 1058 O O . PRO A 1 132 ? -3.106 -7.792 3.915 1.00 97.31 132 PRO A O 1
ATOM 1061 N N . TYR A 1 133 ? -5.306 -7.977 3.515 1.00 97.62 133 TYR A N 1
ATOM 1062 C CA . TYR A 1 133 ? -5.108 -8.608 2.211 1.00 97.62 133 TYR A CA 1
ATOM 1063 C C . TYR A 1 133 ? -4.916 -7.553 1.112 1.00 97.62 133 TYR A C 1
ATOM 1065 O O . TYR A 1 133 ? -5.780 -6.695 0.946 1.00 97.62 133 TYR A O 1
ATOM 1073 N N . ALA A 1 134 ? -3.825 -7.600 0.343 1.00 97.25 134 ALA A N 1
ATOM 1074 C CA . ALA A 1 134 ? -3.546 -6.582 -0.674 1.00 97.25 134 ALA A CA 1
ATOM 1075 C C . ALA A 1 134 ? -3.627 -7.105 -2.118 1.00 97.25 134 ALA A C 1
ATOM 1077 O O . ALA A 1 134 ? -3.072 -8.154 -2.448 1.00 97.25 134 ALA A O 1
ATOM 1078 N N . MET A 1 135 ? -4.281 -6.335 -2.987 1.00 97.88 135 MET A N 1
ATOM 1079 C CA . MET A 1 135 ? -4.137 -6.422 -4.442 1.00 97.88 135 MET A CA 1
ATOM 1080 C C . MET A 1 135 ? -3.200 -5.294 -4.871 1.00 97.88 135 MET A C 1
ATOM 1082 O O . MET A 1 135 ? -3.583 -4.127 -4.825 1.00 97.88 135 MET A O 1
ATOM 1086 N N . GLU A 1 136 ? -1.971 -5.624 -5.244 1.00 97.44 136 GLU A N 1
ATOM 1087 C CA . GLU A 1 136 ? -0.939 -4.650 -5.598 1.00 97.44 136 GLU A CA 1
ATOM 1088 C C . GLU A 1 136 ? -0.764 -4.638 -7.112 1.00 97.44 136 GLU A C 1
ATOM 1090 O O . GLU A 1 136 ? -0.345 -5.624 -7.713 1.00 97.44 136 GLU A O 1
ATOM 1095 N N . ILE A 1 137 ? -1.138 -3.527 -7.736 1.00 97.94 137 ILE A N 1
ATOM 1096 C CA . ILE A 1 137 ? -1.173 -3.360 -9.183 1.00 97.94 137 ILE A CA 1
ATOM 1097 C C . ILE A 1 137 ? -0.213 -2.228 -9.540 1.00 97.94 137 ILE A C 1
ATOM 1099 O O . ILE A 1 137 ? -0.310 -1.124 -8.997 1.00 97.94 137 ILE A O 1
ATOM 1103 N N . PHE A 1 138 ? 0.702 -2.466 -10.471 1.00 97.25 138 PHE A N 1
ATOM 1104 C CA . PHE A 1 138 ? 1.642 -1.435 -10.902 1.00 97.25 138 PHE A CA 1
ATOM 1105 C C . PHE A 1 138 ? 1.987 -1.547 -12.386 1.00 97.25 138 PHE A C 1
ATOM 1107 O O . PHE A 1 138 ? 1.846 -2.606 -13.001 1.00 97.25 138 PHE A O 1
ATOM 1114 N N . SER A 1 139 ? 2.404 -0.426 -12.975 1.00 97.00 139 SER A N 1
ATOM 1115 C CA . SER A 1 139 ? 2.743 -0.338 -14.394 1.00 97.00 139 SER A CA 1
ATOM 1116 C C . SER A 1 139 ? 4.222 -0.640 -14.649 1.00 97.00 139 SER A C 1
ATOM 1118 O O . SER A 1 139 ? 5.018 -0.789 -13.716 1.00 97.00 139 SER A O 1
ATOM 1120 N N . ALA A 1 140 ? 4.615 -0.689 -15.925 1.00 95.56 140 ALA A N 1
ATOM 1121 C CA . ALA A 1 140 ? 6.025 -0.752 -16.310 1.00 95.56 140 ALA A CA 1
ATOM 1122 C C . ALA A 1 140 ? 6.826 0.433 -15.763 1.00 95.56 140 ALA A C 1
ATOM 1124 O O . ALA A 1 140 ? 7.994 0.255 -15.432 1.00 95.56 140 ALA A O 1
ATOM 1125 N N . ASN A 1 141 ? 6.218 1.613 -15.598 1.00 93.75 141 ASN A N 1
ATOM 1126 C CA . ASN A 1 141 ? 6.906 2.746 -14.984 1.00 93.75 141 ASN A CA 1
ATOM 1127 C C . ASN A 1 141 ? 7.392 2.395 -13.570 1.00 93.75 141 ASN A C 1
ATOM 1129 O O . ASN A 1 141 ? 8.584 2.479 -13.290 1.00 93.75 141 ASN A O 1
ATOM 1133 N N . GLU A 1 142 ? 6.493 1.947 -12.696 1.00 95.50 142 GLU A N 1
ATOM 1134 C CA . GLU A 1 142 ? 6.822 1.632 -11.303 1.00 95.50 142 GLU A CA 1
ATOM 1135 C C . GLU A 1 142 ? 7.761 0.437 -11.176 1.00 95.50 142 GLU A C 1
ATOM 1137 O O . GLU A 1 142 ? 8.606 0.411 -10.282 1.00 95.50 142 GLU A O 1
ATOM 1142 N N . TYR A 1 143 ? 7.646 -0.538 -12.079 1.00 95.06 143 TYR A N 1
ATOM 1143 C CA . TYR A 1 143 ? 8.567 -1.668 -12.106 1.00 95.06 143 TYR A CA 1
ATOM 1144 C C . TYR A 1 143 ? 10.025 -1.199 -12.193 1.00 95.06 143 TYR A C 1
ATOM 1146 O O . TYR A 1 143 ? 10.872 -1.685 -11.446 1.00 95.06 143 TYR A O 1
ATOM 1154 N N . TRP A 1 144 ? 10.297 -0.206 -13.048 1.00 90.62 144 TRP A N 1
ATOM 1155 C CA . TRP A 1 144 ? 11.647 0.304 -13.289 1.00 90.62 144 TRP A CA 1
ATOM 1156 C C . TRP A 1 144 ? 12.084 1.431 -12.354 1.00 90.62 144 TRP A C 1
ATOM 1158 O O . TRP A 1 144 ? 13.284 1.593 -12.149 1.00 90.62 144 TRP A O 1
ATOM 1168 N N . VAL A 1 145 ? 11.154 2.237 -11.828 1.00 90.88 145 VAL A N 1
ATOM 1169 C CA . VAL A 1 145 ? 11.505 3.465 -11.082 1.00 90.88 145 VAL A CA 1
ATOM 1170 C C . VAL A 1 145 ? 10.922 3.534 -9.669 1.00 90.88 145 VAL A C 1
ATOM 1172 O O . VAL A 1 145 ? 11.052 4.566 -9.026 1.00 90.88 145 VAL A O 1
ATOM 1175 N N . LYS A 1 146 ? 10.233 2.490 -9.190 1.00 93.75 146 LYS A N 1
ATOM 1176 C CA . LYS A 1 146 ? 9.555 2.466 -7.874 1.00 93.75 146 LYS A CA 1
ATOM 1177 C C . LYS A 1 146 ? 9.739 1.139 -7.130 1.00 93.75 146 LYS A C 1
ATOM 1179 O O . LYS A 1 146 ? 8.788 0.588 -6.574 1.00 93.75 146 LYS A O 1
ATOM 1184 N N . ALA A 1 147 ? 10.947 0.578 -7.212 1.00 93.31 147 ALA A N 1
ATOM 1185 C CA . ALA A 1 147 ? 11.324 -0.707 -6.612 1.00 93.31 147 ALA A CA 1
ATOM 1186 C C . ALA A 1 147 ? 10.346 -1.869 -6.904 1.00 93.31 147 ALA A C 1
ATOM 1188 O O . ALA A 1 147 ? 10.249 -2.811 -6.117 1.00 93.31 147 ALA A O 1
ATOM 1189 N N . GLY A 1 148 ? 9.607 -1.821 -8.022 1.00 95.38 148 GLY A N 1
ATOM 1190 C CA . GLY A 1 148 ? 8.584 -2.822 -8.327 1.00 95.38 148 GLY A CA 1
ATOM 1191 C C . GLY A 1 148 ? 9.165 -4.206 -8.622 1.00 95.38 148 GLY A C 1
ATOM 1192 O O . GLY A 1 148 ? 8.570 -5.201 -8.218 1.00 95.38 148 GLY A O 1
ATOM 1193 N N . SER A 1 149 ? 10.353 -4.289 -9.232 1.00 95.31 149 SER A N 1
ATOM 1194 C CA . SER A 1 149 ? 11.056 -5.570 -9.416 1.00 95.31 149 SER A CA 1
ATOM 1195 C C . SER A 1 149 ? 11.362 -6.267 -8.085 1.00 95.31 149 SER A C 1
ATOM 1197 O O . SER A 1 149 ? 11.145 -7.468 -7.944 1.00 95.31 149 SER A O 1
ATOM 1199 N N . LEU A 1 150 ? 11.760 -5.497 -7.068 1.00 96.00 150 LEU A N 1
ATOM 1200 C CA . LEU A 1 150 ? 12.131 -5.993 -5.737 1.00 96.00 150 LEU A CA 1
ATOM 1201 C C . LEU A 1 150 ? 10.932 -6.460 -4.898 1.00 96.00 150 LEU A C 1
ATOM 1203 O O . LEU A 1 150 ? 11.104 -6.923 -3.772 1.00 96.00 150 LEU A O 1
ATOM 1207 N N . MET A 1 151 ? 9.709 -6.339 -5.420 1.00 96.50 151 MET A N 1
ATOM 1208 C CA . MET A 1 151 ? 8.533 -6.967 -4.817 1.00 96.50 151 MET A CA 1
ATOM 1209 C C . MET A 1 151 ? 8.442 -8.459 -5.150 1.00 96.50 151 MET A C 1
ATOM 1211 O O . MET A 1 151 ? 7.809 -9.206 -4.401 1.00 96.50 151 MET A O 1
ATOM 1215 N N . THR A 1 152 ? 9.060 -8.881 -6.258 1.00 96.94 152 THR A N 1
ATOM 1216 C CA . THR A 1 152 ? 9.025 -10.255 -6.781 1.00 96.94 152 THR A CA 1
ATOM 1217 C C . THR A 1 152 ? 10.403 -10.898 -6.901 1.00 96.94 152 THR A C 1
ATOM 1219 O O . THR A 1 152 ? 10.468 -12.107 -7.080 1.00 96.94 152 THR A O 1
ATOM 1222 N N . THR A 1 153 ? 11.493 -10.142 -6.761 1.00 97.50 153 THR A N 1
ATOM 1223 C CA . THR A 1 153 ? 12.867 -10.662 -6.679 1.00 97.50 153 THR 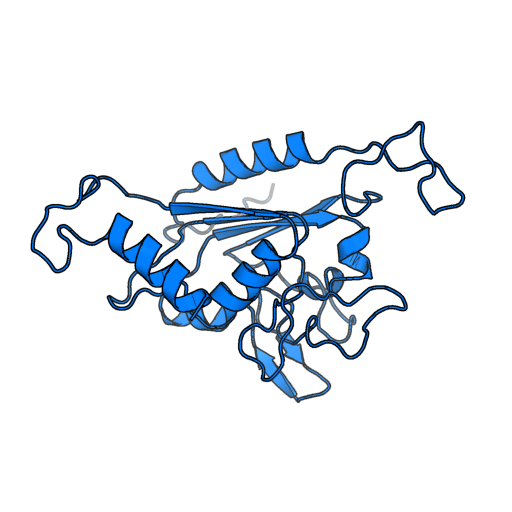A CA 1
ATOM 1224 C C . THR A 1 153 ? 13.514 -10.277 -5.356 1.00 97.50 153 THR A C 1
ATOM 1226 O O . THR A 1 153 ? 13.102 -9.314 -4.707 1.00 97.50 153 THR A O 1
ATOM 1229 N N . ASP A 1 154 ? 14.538 -11.012 -4.930 1.00 96.12 154 ASP A N 1
ATOM 1230 C CA . ASP A 1 154 ? 15.302 -10.622 -3.748 1.00 96.12 154 ASP A CA 1
ATOM 1231 C C . ASP A 1 154 ? 16.054 -9.287 -3.953 1.00 96.12 154 ASP A C 1
ATOM 1233 O O . ASP A 1 154 ? 16.200 -8.824 -5.087 1.00 96.12 154 ASP A O 1
ATOM 1237 N N . PRO A 1 155 ? 16.523 -8.624 -2.876 1.00 95.88 155 PRO A N 1
ATOM 1238 C CA . PRO A 1 155 ? 17.179 -7.319 -2.993 1.00 95.88 155 PRO A CA 1
ATOM 1239 C C . PRO A 1 155 ? 18.462 -7.309 -3.840 1.00 95.88 155 PRO A C 1
ATOM 1241 O O . PRO A 1 155 ? 18.905 -6.235 -4.238 1.00 95.88 155 PRO A O 1
ATOM 1244 N N . ALA A 1 156 ? 19.061 -8.477 -4.099 1.00 95.00 156 ALA A N 1
ATOM 1245 C CA . ALA A 1 156 ? 20.201 -8.634 -5.000 1.00 95.00 156 ALA A CA 1
ATOM 1246 C C . ALA A 1 156 ? 19.781 -8.843 -6.471 1.00 95.00 156 ALA A C 1
ATOM 1248 O O . ALA A 1 156 ? 20.612 -8.710 -7.366 1.00 95.00 156 ALA A O 1
ATOM 1249 N N . GLY A 1 157 ? 18.503 -9.142 -6.731 1.00 94.69 157 GLY A N 1
ATOM 1250 C CA . GLY A 1 157 ? 17.985 -9.465 -8.059 1.00 94.69 157 GLY A CA 1
ATOM 1251 C C . GLY A 1 157 ? 18.439 -10.833 -8.574 1.00 94.69 157 GLY A C 1
ATOM 1252 O O . GLY A 1 157 ? 18.428 -11.061 -9.780 1.00 94.69 157 GLY A O 1
ATOM 1253 N N . GLU A 1 158 ? 18.865 -11.733 -7.687 1.00 96.19 158 GLU A N 1
ATOM 1254 C CA . GLU A 1 158 ? 19.450 -13.032 -8.040 1.00 96.19 158 GLU A CA 1
ATOM 1255 C C . GLU A 1 158 ? 18.401 -14.142 -8.147 1.00 96.19 158 GLU A C 1
ATOM 1257 O O . GLU A 1 158 ? 18.617 -15.140 -8.837 1.00 96.19 158 GLU A O 1
ATOM 1262 N N . LYS A 1 159 ? 17.266 -13.994 -7.455 1.00 96.56 159 LYS A N 1
ATOM 1263 C CA . LYS A 1 159 ? 16.206 -15.009 -7.427 1.00 96.56 159 LYS A CA 1
ATOM 1264 C C . LYS A 1 159 ? 14.818 -14.411 -7.274 1.00 96.56 159 LYS A C 1
ATOM 1266 O O . LYS A 1 159 ? 14.636 -13.380 -6.625 1.00 96.56 159 LYS A O 1
ATOM 1271 N N . ASP A 1 160 ? 13.842 -15.154 -7.779 1.00 98.00 160 ASP A N 1
ATOM 1272 C CA . ASP A 1 160 ? 12.428 -14.879 -7.565 1.00 98.00 160 ASP A CA 1
ATOM 1273 C C . ASP A 1 160 ? 12.014 -15.191 -6.120 1.00 98.00 160 ASP A C 1
ATOM 1275 O O . ASP A 1 160 ? 12.510 -16.123 -5.474 1.00 98.00 160 ASP A O 1
ATOM 1279 N N . LEU A 1 161 ? 11.079 -14.397 -5.606 1.00 97.88 161 LEU A N 1
ATOM 1280 C CA . LEU A 1 161 ? 10.478 -14.563 -4.291 1.00 97.88 161 LEU A CA 1
ATOM 1281 C C . LEU A 1 161 ? 9.209 -15.420 -4.370 1.00 97.88 161 LEU A C 1
ATOM 1283 O O . LEU A 1 161 ? 8.491 -15.380 -5.369 1.00 97.88 161 LEU A O 1
ATOM 1287 N N . PRO A 1 162 ? 8.884 -16.173 -3.306 1.00 96.88 162 PRO A N 1
ATOM 1288 C CA . PRO A 1 162 ? 7.602 -16.857 -3.224 1.00 96.88 162 PRO A CA 1
ATOM 1289 C C . PRO A 1 162 ? 6.445 -15.861 -3.066 1.00 96.88 162 PRO A C 1
ATOM 1291 O O . PRO A 1 162 ? 6.607 -14.768 -2.520 1.00 96.88 162 PRO A O 1
ATOM 1294 N N . ASP A 1 163 ? 5.246 -16.294 -3.453 1.00 93.81 163 ASP A N 1
ATOM 1295 C CA . ASP A 1 163 ? 4.017 -15.543 -3.202 1.00 93.81 163 ASP A CA 1
ATOM 1296 C C . ASP A 1 163 ? 3.745 -15.374 -1.698 1.00 93.81 163 ASP A C 1
ATOM 1298 O O . ASP A 1 163 ? 3.885 -16.311 -0.906 1.00 93.81 163 ASP A O 1
ATOM 1302 N N . SER A 1 164 ? 3.240 -14.200 -1.307 1.00 95.25 164 SER A N 1
ATOM 1303 C CA . SER A 1 164 ? 2.683 -13.996 0.034 1.00 95.25 164 SER A CA 1
ATOM 1304 C C . SER A 1 164 ? 1.266 -14.585 0.135 1.00 95.25 164 SER A C 1
ATOM 1306 O O . SER A 1 164 ? 0.447 -14.436 -0.784 1.00 95.25 164 SER A O 1
ATOM 1308 N N . PRO A 1 165 ? 0.892 -15.197 1.276 1.00 95.44 165 PRO A N 1
ATOM 1309 C CA . PRO A 1 165 ? -0.496 -15.582 1.519 1.00 95.44 165 PRO A CA 1
ATOM 1310 C C . PRO A 1 165 ? -1.430 -14.365 1.641 1.00 95.44 165 PRO A C 1
ATOM 1312 O O . PRO A 1 165 ? -2.639 -14.517 1.446 1.00 95.44 165 PRO A O 1
ATOM 1315 N N . PHE A 1 166 ? -0.885 -13.173 1.914 1.00 96.19 166 PHE A N 1
ATOM 1316 C CA . PHE A 1 166 ? -1.639 -11.942 2.148 1.00 96.19 166 PHE A CA 1
ATOM 1317 C C . PHE A 1 166 ? -1.686 -10.991 0.949 1.00 96.19 166 PHE A C 1
ATOM 1319 O O . PHE A 1 166 ? -2.381 -9.982 1.032 1.00 96.19 166 PHE A O 1
ATOM 1326 N N . THR A 1 167 ? -1.001 -11.280 -0.163 1.00 96.06 167 THR A N 1
ATOM 1327 C CA . THR A 1 167 ? -1.014 -10.382 -1.330 1.00 96.06 167 THR A CA 1
ATOM 1328 C C . THR A 1 167 ? -1.163 -11.091 -2.664 1.00 96.06 167 THR A C 1
ATOM 1330 O O . THR A 1 167 ? -0.910 -12.291 -2.800 1.00 96.06 167 THR A O 1
ATOM 1333 N N . ARG A 1 168 ? -1.609 -10.345 -3.674 1.00 97.06 168 ARG A N 1
ATOM 1334 C CA . ARG A 1 168 ? -1.465 -10.690 -5.092 1.00 97.06 168 ARG A CA 1
ATOM 1335 C C . ARG A 1 168 ? -0.894 -9.493 -5.818 1.00 97.06 168 ARG A C 1
ATOM 1337 O O . ARG A 1 168 ? -1.374 -8.379 -5.626 1.00 97.06 168 ARG A O 1
ATOM 1344 N N . ILE A 1 169 ? 0.112 -9.758 -6.638 1.00 97.31 169 ILE A N 1
ATOM 1345 C CA . ILE A 1 169 ? 0.823 -8.750 -7.411 1.00 97.31 169 ILE A CA 1
ATOM 1346 C C . ILE A 1 169 ? 0.391 -8.869 -8.873 1.00 97.31 169 ILE A C 1
ATOM 1348 O O . ILE A 1 169 ? 0.357 -9.968 -9.428 1.00 97.31 169 ILE A O 1
ATOM 1352 N N . TYR A 1 170 ? 0.056 -7.738 -9.487 1.00 97.44 170 TYR A N 1
ATOM 1353 C CA . TYR A 1 170 ? -0.371 -7.630 -10.876 1.00 97.44 170 TYR A CA 1
ATOM 1354 C C . TYR A 1 170 ? 0.474 -6.590 -11.599 1.00 97.44 170 TYR A C 1
ATOM 1356 O O . TYR A 1 170 ? 0.555 -5.430 -11.195 1.00 97.44 170 TYR A O 1
ATOM 1364 N N . PHE A 1 171 ? 1.068 -7.009 -12.711 1.00 97.00 171 PHE A N 1
ATOM 1365 C CA . PHE A 1 171 ? 1.918 -6.160 -13.525 1.00 97.00 171 PHE A CA 1
ATOM 1366 C C . PHE A 1 171 ? 1.210 -5.753 -14.819 1.00 97.00 171 PHE A C 1
ATOM 1368 O O . PHE A 1 171 ? 0.888 -6.596 -15.656 1.00 97.00 171 PHE A O 1
ATOM 1375 N N . MET A 1 172 ? 0.998 -4.450 -15.003 1.00 96.75 172 MET A N 1
ATOM 1376 C CA . MET A 1 172 ? 0.479 -3.876 -16.244 1.00 96.75 172 MET A CA 1
ATOM 1377 C C . MET A 1 172 ? 1.647 -3.610 -17.202 1.00 96.75 172 MET A C 1
ATOM 1379 O O . MET A 1 172 ? 2.245 -2.528 -17.212 1.00 96.75 172 MET A O 1
ATOM 1383 N N . SER A 1 173 ? 1.993 -4.622 -17.998 1.00 93.38 173 SER A N 1
ATOM 1384 C CA . SER A 1 173 ? 3.114 -4.565 -18.942 1.00 93.38 173 SER A CA 1
ATOM 1385 C C . SER A 1 173 ? 2.971 -3.427 -19.952 1.00 93.38 173 SER A C 1
ATOM 1387 O O . SER A 1 173 ? 1.880 -3.180 -20.466 1.00 93.38 173 SER A O 1
ATOM 1389 N N . SER A 1 174 ? 4.087 -2.768 -20.272 1.00 90.56 174 SER A N 1
ATOM 1390 C CA . SER A 1 174 ? 4.180 -1.665 -21.248 1.00 90.56 174 SER A CA 1
ATOM 1391 C C . SER A 1 174 ? 3.334 -0.428 -20.926 1.00 90.56 174 SER A C 1
ATOM 1393 O O . SER A 1 174 ? 3.315 0.522 -21.707 1.00 90.56 174 SER A O 1
ATOM 1395 N N . MET A 1 175 ? 2.655 -0.404 -19.779 1.00 94.00 175 MET A N 1
ATOM 1396 C CA . MET A 1 175 ? 1.854 0.723 -19.333 1.00 94.00 175 MET A CA 1
ATOM 1397 C C . MET A 1 175 ? 2.739 1.793 -18.681 1.00 94.00 175 MET A C 1
ATOM 1399 O O . MET A 1 175 ? 3.674 1.474 -17.946 1.00 94.00 175 MET A O 1
ATOM 1403 N N . GLN A 1 176 ? 2.450 3.065 -18.954 1.00 92.38 176 GLN A N 1
ATOM 1404 C CA . GLN A 1 176 ? 3.095 4.195 -18.277 1.00 92.38 176 GLN A CA 1
ATOM 1405 C C . GLN A 1 176 ? 2.382 4.509 -16.939 1.00 92.38 176 GLN A C 1
ATOM 1407 O O . GLN A 1 176 ? 1.359 3.905 -16.630 1.00 92.38 176 GLN A O 1
ATOM 1412 N N . HIS A 1 177 ? 2.876 5.492 -16.174 1.00 92.62 177 HIS A N 1
ATOM 1413 C CA . HIS A 1 177 ? 2.366 5.849 -14.831 1.00 92.62 177 HIS A CA 1
ATOM 1414 C C . HIS A 1 177 ? 0.843 6.111 -14.750 1.00 92.62 177 HIS A C 1
ATOM 1416 O O . HIS A 1 177 ? 0.248 6.006 -13.684 1.00 92.62 177 HIS A O 1
ATOM 1422 N N . GLY A 1 178 ? 0.195 6.445 -15.867 1.00 92.38 178 GLY A N 1
ATOM 1423 C CA . GLY A 1 178 ? -1.258 6.563 -15.981 1.00 92.38 178 GLY A CA 1
ATOM 1424 C C . GLY A 1 178 ? -1.704 6.553 -17.441 1.00 92.38 178 GLY A C 1
ATOM 1425 O O . GLY A 1 178 ? -0.872 6.577 -18.349 1.00 92.38 178 GLY A O 1
ATOM 1426 N N . THR A 1 179 ? -3.011 6.538 -17.685 1.00 93.69 179 THR A N 1
ATOM 1427 C CA . THR A 1 179 ? -3.572 6.532 -19.043 1.00 93.69 179 THR A CA 1
ATOM 1428 C C . THR A 1 179 ? -3.113 7.762 -19.829 1.00 93.69 179 THR A C 1
ATOM 1430 O O . THR A 1 179 ? -3.317 8.902 -19.409 1.00 93.69 179 THR A O 1
ATOM 1433 N N . GLY A 1 180 ? -2.439 7.537 -20.953 1.00 92.88 180 GLY A N 1
ATOM 1434 C CA . GLY A 1 180 ? -1.933 8.586 -21.831 1.00 92.88 180 GLY A CA 1
ATOM 1435 C C . GLY A 1 180 ? -2.939 9.036 -22.879 1.00 92.88 180 GLY A C 1
ATOM 1436 O O . GLY A 1 180 ? -3.867 8.309 -23.224 1.00 92.88 180 GLY A O 1
ATOM 1437 N N . ASN A 1 181 ? -2.724 10.227 -23.437 1.00 94.50 181 ASN A N 1
ATOM 1438 C CA . ASN A 1 181 ? -3.475 10.692 -24.596 1.00 94.50 181 ASN A CA 1
ATOM 1439 C C . ASN A 1 181 ? -2.756 10.267 -25.894 1.00 94.50 181 ASN A C 1
ATOM 1441 O O . ASN A 1 181 ? -1.685 10.808 -26.183 1.00 94.50 181 ASN A O 1
ATOM 1445 N N . PRO A 1 182 ? -3.339 9.380 -26.724 1.00 94.75 182 PRO A N 1
ATOM 1446 C CA . PRO A 1 182 ? -2.683 8.884 -27.936 1.00 94.75 182 PRO A CA 1
ATOM 1447 C C . PRO A 1 182 ? -2.507 9.961 -29.018 1.00 94.75 182 PRO A C 1
ATOM 1449 O O . PRO A 1 182 ? -1.748 9.758 -29.961 1.00 94.75 182 PRO A O 1
ATOM 1452 N N . ALA A 1 183 ? -3.175 11.112 -28.887 1.00 96.75 183 ALA A N 1
ATOM 1453 C CA . ALA A 1 183 ? -3.018 12.263 -29.774 1.00 96.75 183 ALA A CA 1
ATOM 1454 C C . ALA A 1 183 ? -1.958 13.271 -29.287 1.00 96.75 183 ALA A C 1
ATOM 1456 O O . ALA A 1 183 ? -1.678 14.249 -29.977 1.00 96.75 183 ALA A O 1
ATOM 1457 N N . SER A 1 184 ? -1.363 13.061 -28.108 1.00 95.69 184 SER A N 1
ATOM 1458 C CA . SER A 1 184 ? -0.357 13.953 -27.529 1.00 95.69 184 SER A CA 1
ATOM 1459 C C . SER A 1 184 ? 0.965 13.231 -27.315 1.00 95.69 184 SER A C 1
ATOM 1461 O O . SER A 1 184 ? 1.008 12.061 -26.941 1.00 95.69 184 SER A O 1
ATOM 1463 N N . LYS A 1 185 ? 2.067 13.950 -27.522 1.00 92.88 185 LYS A N 1
ATOM 1464 C CA . LYS A 1 185 ? 3.416 13.493 -27.158 1.00 92.88 185 LYS A CA 1
ATOM 1465 C C . LYS A 1 185 ? 3.837 13.950 -25.758 1.00 92.88 185 LYS A C 1
ATOM 1467 O O . LYS A 1 185 ? 4.817 13.454 -25.205 1.00 92.88 185 LYS A O 1
ATOM 1472 N N . GLY A 1 186 ? 3.096 14.894 -25.170 1.00 89.62 186 GLY A N 1
ATOM 1473 C CA . GLY A 1 186 ? 3.494 15.565 -23.934 1.00 89.62 186 GLY A CA 1
ATOM 1474 C C . GLY A 1 186 ? 4.916 16.128 -24.041 1.00 89.62 186 GLY A C 1
ATOM 1475 O O . GLY A 1 186 ? 5.253 16.788 -25.019 1.00 89.62 186 GLY A O 1
ATOM 1476 N N . ASN A 1 187 ? 5.753 15.810 -23.052 1.00 87.06 187 ASN A N 1
ATOM 1477 C CA . ASN A 1 187 ? 7.150 16.254 -22.980 1.00 87.06 187 ASN A CA 1
ATOM 1478 C C . ASN A 1 187 ? 8.142 15.312 -23.699 1.00 87.06 187 ASN A C 1
ATOM 1480 O O . ASN A 1 187 ? 9.352 15.498 -23.585 1.00 87.06 187 ASN A O 1
ATOM 1484 N N . CYS A 1 188 ? 7.666 14.264 -24.377 1.00 88.31 188 CYS A N 1
ATOM 1485 C CA . CYS A 1 188 ? 8.502 13.195 -24.930 1.00 88.31 188 CYS A CA 1
ATOM 1486 C C . CYS A 1 188 ? 8.476 13.171 -26.471 1.00 88.31 188 CYS A C 1
ATOM 1488 O O . CYS A 1 188 ? 7.729 13.900 -27.116 1.00 88.31 188 CYS A O 1
ATOM 1490 N N . GLN A 1 189 ? 9.314 12.328 -27.088 1.00 92.38 189 GLN A N 1
ATOM 1491 C CA . GLN A 1 189 ? 9.404 12.217 -28.555 1.00 92.38 189 GLN A CA 1
ATOM 1492 C C . GLN A 1 189 ? 8.244 11.423 -29.192 1.00 92.38 189 GLN A C 1
ATOM 1494 O O . GLN A 1 189 ? 7.871 11.684 -30.343 1.00 92.38 189 GLN A O 1
ATOM 1499 N N . LEU A 1 190 ? 7.686 10.454 -28.457 1.00 94.00 190 LEU A N 1
ATOM 1500 C CA . LEU A 1 190 ? 6.640 9.526 -28.906 1.00 94.00 190 LEU A CA 1
ATOM 1501 C C . LEU A 1 190 ? 5.267 9.907 -28.334 1.00 94.00 190 LEU A C 1
ATOM 1503 O O . LEU A 1 190 ? 5.187 10.591 -27.316 1.00 94.00 190 LEU A O 1
ATOM 1507 N N . PHE A 1 191 ? 4.192 9.456 -28.990 1.00 95.06 191 PHE A N 1
ATOM 1508 C CA . PHE A 1 191 ? 2.828 9.594 -28.466 1.00 95.06 191 PHE A CA 1
ATOM 1509 C C . PHE A 1 191 ? 2.653 8.801 -27.168 1.00 95.06 191 PHE A C 1
ATOM 1511 O O . PHE A 1 191 ? 3.292 7.764 -26.972 1.00 95.06 191 PHE A O 1
ATOM 1518 N N . GLN A 1 192 ? 1.792 9.290 -26.278 1.00 94.62 192 GLN A N 1
ATOM 1519 C CA . GLN A 1 192 ? 1.549 8.640 -24.993 1.00 94.62 192 GLN A CA 1
ATOM 1520 C C . GLN A 1 192 ? 0.748 7.341 -25.159 1.00 94.62 192 GLN A C 1
ATOM 1522 O O . GLN A 1 192 ? -0.095 7.220 -26.047 1.00 94.62 192 GLN A O 1
ATOM 1527 N N . ASN A 1 193 ? 0.989 6.375 -24.270 1.00 93.44 193 ASN A N 1
ATOM 1528 C CA . ASN A 1 193 ? 0.309 5.082 -24.301 1.00 93.44 193 ASN A CA 1
ATOM 1529 C C . ASN A 1 193 ? -1.148 5.203 -23.785 1.00 93.44 193 ASN A C 1
ATOM 1531 O O . ASN A 1 193 ? -1.317 5.536 -22.610 1.00 93.44 193 ASN A O 1
ATOM 1535 N N . PRO A 1 194 ? -2.185 4.894 -24.595 1.00 94.69 194 PRO A N 1
ATOM 1536 C CA . PRO A 1 194 ? -3.593 4.993 -24.194 1.00 94.69 194 PRO A CA 1
ATOM 1537 C C . PRO A 1 194 ? -4.110 3.819 -23.348 1.00 94.69 194 PRO A C 1
ATOM 1539 O O . PRO A 1 194 ? -5.305 3.761 -23.069 1.00 94.69 194 PRO A O 1
ATOM 1542 N N . LEU A 1 195 ? -3.258 2.858 -22.977 1.00 94.88 195 LEU A N 1
ATOM 1543 C CA . LEU A 1 195 ? -3.653 1.707 -22.167 1.00 94.88 195 LEU A CA 1
ATOM 1544 C C . LEU A 1 195 ? -4.308 2.153 -20.848 1.00 94.88 195 LEU A C 1
ATOM 1546 O O . LEU A 1 195 ? -3.754 2.976 -20.118 1.00 94.88 195 LEU A O 1
ATOM 1550 N N . ASP A 1 196 ? -5.478 1.583 -20.554 1.00 93.75 196 ASP A N 1
ATOM 1551 C CA . ASP A 1 196 ? -6.303 1.911 -19.390 1.00 93.75 196 ASP A CA 1
ATOM 1552 C C . ASP A 1 196 ? -6.379 0.736 -18.404 1.00 93.75 196 ASP A C 1
ATOM 1554 O O . ASP A 1 196 ? -6.709 -0.399 -18.752 1.00 93.75 196 ASP A O 1
ATOM 1558 N N . GLN A 1 197 ? -6.079 1.031 -17.145 1.00 94.56 197 GLN A N 1
ATOM 1559 C CA . GLN A 1 197 ? -6.056 0.108 -16.019 1.00 94.56 197 GLN A CA 1
ATOM 1560 C C . GLN A 1 197 ? -7.402 -0.029 -15.301 1.00 94.56 197 GLN A C 1
ATOM 1562 O O . GLN A 1 197 ? -7.573 -0.959 -14.510 1.00 94.56 197 GLN A O 1
ATOM 1567 N N . GLN A 1 198 ? -8.352 0.887 -15.517 1.00 94.62 198 GLN A N 1
ATOM 1568 C CA . GLN A 1 198 ? -9.559 0.984 -14.687 1.00 94.62 198 GLN A CA 1
ATOM 1569 C C . GLN A 1 198 ? -10.395 -0.302 -14.693 1.00 94.62 198 GLN A C 1
ATOM 1571 O O . GLN A 1 198 ? -10.916 -0.708 -13.654 1.00 94.62 198 GLN A O 1
ATOM 1576 N N . GLY A 1 199 ? -10.489 -0.983 -15.841 1.00 95.56 199 GLY A N 1
ATOM 1577 C CA . GLY A 1 199 ? -11.182 -2.271 -15.942 1.00 95.56 199 GLY A CA 1
ATOM 1578 C C . GLY A 1 199 ? -10.569 -3.343 -15.034 1.00 95.56 199 GLY A C 1
ATOM 1579 O O . GLY A 1 199 ? -11.291 -4.036 -14.314 1.00 95.56 199 GLY A O 1
ATOM 1580 N N . VAL A 1 200 ? -9.235 -3.422 -15.002 1.00 95.25 200 VAL A N 1
ATOM 1581 C CA . VAL A 1 200 ? -8.487 -4.351 -14.142 1.00 95.25 200 VAL A CA 1
ATOM 1582 C C . VAL A 1 200 ? -8.667 -3.985 -12.670 1.00 95.25 200 VAL A C 1
ATOM 1584 O O . VAL A 1 200 ? -8.990 -4.855 -11.863 1.00 95.25 200 VAL A O 1
ATOM 1587 N N . GLN A 1 201 ? -8.540 -2.704 -12.315 1.00 95.88 201 GLN A N 1
ATOM 1588 C CA . GLN A 1 201 ? -8.725 -2.250 -10.932 1.00 95.88 201 GLN A CA 1
ATOM 1589 C C . GLN A 1 201 ? -10.120 -2.577 -10.399 1.00 95.88 201 GLN A C 1
ATOM 1591 O O . GLN A 1 201 ? -10.245 -3.128 -9.308 1.00 95.88 201 GLN A O 1
ATOM 1596 N N . ARG A 1 202 ? -11.175 -2.312 -11.180 1.00 96.12 202 ARG A N 1
ATOM 1597 C CA . ARG A 1 202 ? -12.559 -2.627 -10.793 1.00 96.12 202 ARG A CA 1
ATOM 1598 C C . ARG A 1 202 ? -12.762 -4.124 -10.580 1.00 96.12 202 ARG A C 1
ATOM 1600 O O . ARG A 1 202 ? -13.362 -4.517 -9.582 1.00 96.12 202 ARG A O 1
ATOM 1607 N N . ALA A 1 203 ? -12.248 -4.956 -11.486 1.00 96.62 203 ALA A N 1
ATOM 1608 C CA . ALA A 1 203 ? -12.344 -6.409 -11.360 1.00 96.62 203 ALA A CA 1
ATOM 1609 C C . ALA A 1 203 ? -11.638 -6.916 -10.090 1.00 96.62 203 ALA A C 1
ATOM 1611 O O . ALA A 1 203 ? -12.194 -7.725 -9.344 1.00 96.62 203 ALA A O 1
ATOM 1612 N N . LEU A 1 204 ? -10.442 -6.397 -9.806 1.00 96.56 204 LEU A N 1
ATOM 1613 C CA . LEU A 1 204 ? -9.671 -6.775 -8.624 1.00 96.56 204 LEU A CA 1
ATOM 1614 C C . LEU A 1 204 ? -10.274 -6.235 -7.323 1.00 96.56 204 LEU A C 1
ATOM 1616 O O . LEU A 1 204 ? -10.224 -6.934 -6.312 1.00 96.56 204 LEU A O 1
ATOM 1620 N N . PHE A 1 205 ? -10.908 -5.061 -7.342 1.00 95.00 205 PHE A N 1
ATOM 1621 C CA . PHE A 1 205 ? -11.627 -4.522 -6.185 1.00 95.00 205 PHE A CA 1
ATOM 1622 C C . PHE A 1 205 ? -12.820 -5.407 -5.799 1.00 95.00 205 PHE A C 1
ATOM 1624 O O . PHE A 1 205 ? -12.998 -5.744 -4.629 1.00 95.00 205 PHE A O 1
ATOM 1631 N N . VAL A 1 206 ? -13.595 -5.871 -6.786 1.00 94.69 206 VAL A N 1
ATOM 1632 C CA . VAL A 1 206 ? -14.682 -6.837 -6.553 1.00 94.69 206 VAL A CA 1
ATOM 1633 C C . VAL A 1 206 ? -14.126 -8.151 -5.993 1.00 94.69 206 VAL A C 1
ATOM 1635 O O . VAL A 1 206 ? -14.632 -8.662 -4.992 1.00 94.69 206 VAL A O 1
ATOM 1638 N N . ALA A 1 207 ? -13.044 -8.676 -6.577 1.00 94.69 207 ALA A N 1
ATOM 1639 C CA . ALA A 1 207 ? -12.407 -9.907 -6.106 1.00 94.69 207 ALA A CA 1
ATOM 1640 C C . ALA A 1 207 ? -11.865 -9.793 -4.667 1.00 94.69 207 ALA A C 1
ATOM 1642 O O . ALA A 1 207 ? -11.958 -10.752 -3.893 1.00 94.69 207 ALA A O 1
ATOM 1643 N N . LEU A 1 208 ? -11.333 -8.624 -4.293 1.00 94.31 208 LEU A N 1
ATOM 1644 C CA . LEU A 1 208 ? -10.877 -8.313 -2.938 1.00 94.31 208 LEU A CA 1
ATOM 1645 C C . LEU A 1 208 ? -12.030 -8.400 -1.923 1.00 94.31 208 LEU A C 1
ATOM 1647 O O . LEU A 1 208 ? -11.871 -9.018 -0.869 1.00 94.31 208 LEU A O 1
ATOM 1651 N N . GLY A 1 209 ? -13.201 -7.852 -2.263 1.00 85.00 209 GLY A N 1
ATOM 1652 C CA . GLY A 1 209 ? -14.402 -7.911 -1.421 1.00 85.00 209 GLY A CA 1
ATOM 1653 C C . GLY A 1 209 ? -14.968 -9.327 -1.249 1.00 85.00 209 GLY A C 1
ATOM 1654 O O . GLY A 1 209 ? -15.428 -9.693 -0.165 1.00 85.00 209 GLY A O 1
ATOM 1655 N N . CYS A 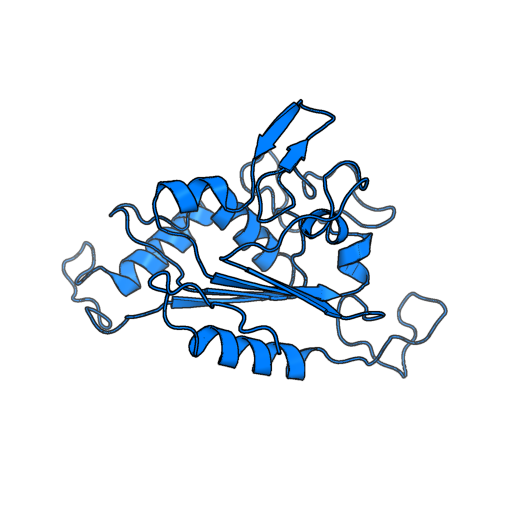1 210 ? -14.891 -10.161 -2.291 1.00 76.56 210 CYS A N 1
ATOM 1656 C CA . CYS A 1 210 ? -15.396 -11.538 -2.258 1.00 76.56 210 CYS A CA 1
ATOM 1657 C C . CYS A 1 210 ? -14.539 -12.497 -1.416 1.00 76.56 210 CYS A C 1
ATOM 1659 O O . CYS A 1 210 ? -15.040 -13.537 -0.975 1.00 76.56 210 CYS A O 1
ATOM 1661 N N . ARG A 1 211 ? -13.265 -12.178 -1.150 1.00 63.03 211 ARG A N 1
ATOM 1662 C CA . ARG A 1 211 ? -12.446 -12.994 -0.246 1.00 63.03 211 ARG A CA 1
ATOM 1663 C C . ARG A 1 211 ? -12.983 -12.874 1.180 1.00 63.03 211 ARG A C 1
ATOM 1665 O O . ARG A 1 211 ? -13.019 -11.804 1.786 1.00 63.03 211 ARG A O 1
ATOM 1672 N N . ARG A 1 212 ? -13.413 -14.002 1.746 1.00 51.16 212 ARG A N 1
ATOM 1673 C CA . ARG A 1 212 ? -13.536 -14.142 3.202 1.00 51.16 212 ARG A CA 1
ATOM 1674 C C . ARG A 1 212 ? -12.123 -14.310 3.771 1.00 51.16 212 ARG A C 1
ATOM 1676 O O . ARG A 1 212 ? -11.327 -14.990 3.117 1.00 51.16 212 ARG A O 1
ATOM 1683 N N . PRO A 1 213 ? -11.794 -13.709 4.932 1.00 44.72 213 PRO A N 1
ATOM 1684 C CA . PRO A 1 213 ? -10.520 -13.967 5.590 1.00 44.72 213 PRO A CA 1
ATOM 1685 C C . PRO A 1 213 ? -10.363 -15.479 5.704 1.00 44.72 213 PRO A C 1
ATOM 1687 O O . PRO A 1 213 ? -11.250 -16.178 6.200 1.00 44.72 213 PRO A O 1
ATOM 1690 N N . ALA A 1 214 ? -9.293 -15.990 5.105 1.00 41.44 214 ALA A N 1
ATOM 1691 C CA . ALA A 1 214 ? -9.053 -17.411 5.036 1.00 41.44 214 ALA A CA 1
ATOM 1692 C C . ALA A 1 214 ? -8.827 -17.920 6.462 1.00 41.44 214 ALA A C 1
ATOM 1694 O O . ALA A 1 214 ? -7.739 -17.777 7.011 1.00 41.44 214 ALA A O 1
ATOM 1695 N N . SER A 1 215 ? -9.822 -18.592 7.048 1.00 36.50 215 SER A N 1
ATOM 1696 C CA . SER A 1 215 ? -9.474 -19.740 7.879 1.00 36.50 215 SER A CA 1
ATOM 1697 C C . SER A 1 215 ? -8.645 -20.637 6.965 1.00 36.50 215 SER A C 1
ATOM 1699 O O . SER A 1 215 ? -9.156 -21.027 5.912 1.00 36.50 215 SER A O 1
ATOM 1701 N N . LEU A 1 216 ? -7.379 -20.872 7.306 1.00 36.88 216 LEU A N 1
ATOM 1702 C CA . LEU A 1 216 ? -6.436 -21.740 6.602 1.00 36.88 216 LEU A CA 1
ATOM 1703 C C . LEU A 1 216 ? -7.095 -23.065 6.174 1.00 36.88 216 LEU A C 1
ATOM 1705 O O . LEU A 1 216 ? -7.019 -24.072 6.869 1.00 36.88 216 LEU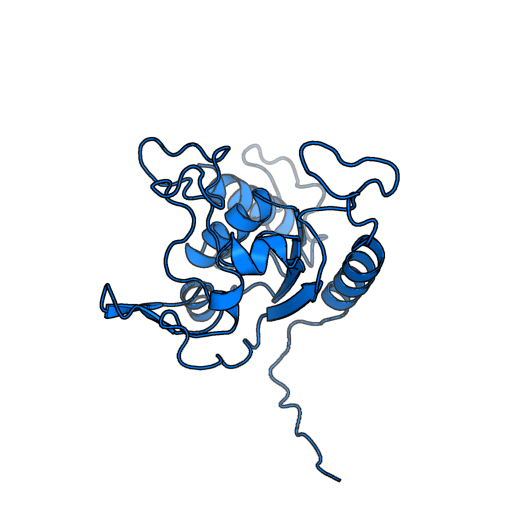 A O 1
ATOM 1709 N N . ARG A 1 217 ? -7.744 -23.092 5.010 1.00 31.41 217 ARG A N 1
ATOM 1710 C CA . ARG A 1 217 ? -8.045 -24.321 4.289 1.00 31.41 217 ARG A CA 1
ATOM 1711 C C . ARG A 1 217 ? -7.013 -24.393 3.188 1.00 31.41 217 ARG A C 1
ATOM 1713 O O . ARG A 1 217 ? -7.087 -23.676 2.196 1.00 31.41 217 ARG A O 1
ATOM 1720 N N . SER A 1 218 ? -6.009 -25.223 3.453 1.00 32.50 218 SER A N 1
ATOM 1721 C CA . SER A 1 218 ? -5.125 -25.812 2.458 1.00 32.50 218 SER A CA 1
ATOM 1722 C C . SER A 1 218 ? -5.914 -26.075 1.172 1.00 32.50 218 SER A C 1
ATOM 1724 O O . SER A 1 218 ? -6.797 -26.931 1.137 1.00 32.50 218 SER A O 1
ATOM 1726 N N . PHE A 1 219 ? -5.615 -25.318 0.119 1.00 32.28 219 PHE A N 1
ATOM 1727 C CA . PHE A 1 219 ? -5.956 -25.736 -1.231 1.00 32.28 219 PHE A CA 1
ATOM 1728 C C . PHE A 1 219 ? -4.988 -26.874 -1.565 1.00 32.28 219 PHE A C 1
ATOM 1730 O O . PHE A 1 219 ? -3.847 -26.642 -1.968 1.00 32.28 219 PHE A O 1
ATOM 1737 N N . ARG A 1 220 ? -5.418 -28.122 -1.343 1.00 32.47 220 ARG A N 1
ATOM 1738 C CA . ARG A 1 220 ? -4.800 -29.271 -2.006 1.00 32.47 220 ARG A CA 1
ATOM 1739 C C . ARG A 1 220 ? -4.986 -29.048 -3.506 1.00 32.47 220 ARG A C 1
ATOM 1741 O O . ARG A 1 220 ? -6.103 -29.104 -4.007 1.00 32.47 220 ARG A O 1
ATOM 1748 N N . ARG A 1 221 ? -3.891 -28.761 -4.213 1.00 35.00 221 ARG A N 1
ATOM 1749 C CA . ARG A 1 221 ? -3.815 -28.965 -5.662 1.00 35.00 221 ARG A CA 1
ATOM 1750 C C . ARG A 1 221 ? -3.995 -30.462 -5.903 1.00 35.00 221 ARG A C 1
ATOM 1752 O O . ARG A 1 221 ? -3.066 -31.229 -5.658 1.00 35.00 221 ARG A O 1
ATOM 1759 N N . GLU A 1 222 ? -5.171 -30.868 -6.357 1.00 36.12 222 GLU A N 1
ATOM 1760 C CA . GLU A 1 222 ? -5.308 -32.127 -7.078 1.00 36.12 222 GLU A CA 1
ATOM 1761 C C . GLU A 1 222 ? -4.569 -31.958 -8.407 1.00 36.12 222 GLU A C 1
ATOM 1763 O O . GLU A 1 222 ? -4.877 -31.074 -9.207 1.00 36.12 222 GLU A O 1
ATOM 1768 N N . ARG A 1 223 ? -3.496 -32.734 -8.570 1.00 37.56 223 ARG A N 1
ATOM 1769 C CA . ARG A 1 223 ? -2.850 -32.936 -9.863 1.00 37.56 223 ARG A CA 1
ATOM 1770 C C . ARG A 1 223 ? -3.683 -33.980 -10.601 1.00 37.56 223 ARG A C 1
ATOM 1772 O O . ARG A 1 223 ? -3.853 -35.075 -10.069 1.00 37.56 223 ARG A O 1
ATOM 1779 N N . SER A 1 224 ? -4.182 -33.625 -11.779 1.00 44.25 224 SER A N 1
ATOM 1780 C CA . SER A 1 224 ? -4.465 -34.572 -12.861 1.00 44.25 224 SER A CA 1
ATOM 1781 C C . SER A 1 224 ? -3.207 -34.756 -13.694 1.00 44.25 224 SER A C 1
ATOM 1783 O O . SER A 1 224 ? -2.601 -33.701 -14.003 1.00 44.25 224 SER A O 1
#

Mean predicted aligned error: 5.71 Å

pLDDT: mean 91.0, std 14.04, range [31.41, 98.44]

Radius of gyration: 18.99 Å; Cα contacts (8 Å, |Δi|>4): 403; chains: 1; bounding box: 48×52×55 Å